Protein AF-G8M1M1-F1 (afdb_monomer)

Radius of gyration: 42.26 Å; Cα contacts (8 Å, |Δi|>4): 80; chains: 1; bounding box: 75×40×119 Å

Foldseek 3Di:
DVVLLVLLVVDPPVVSVVVVVVLVVQQVVCVVVVHD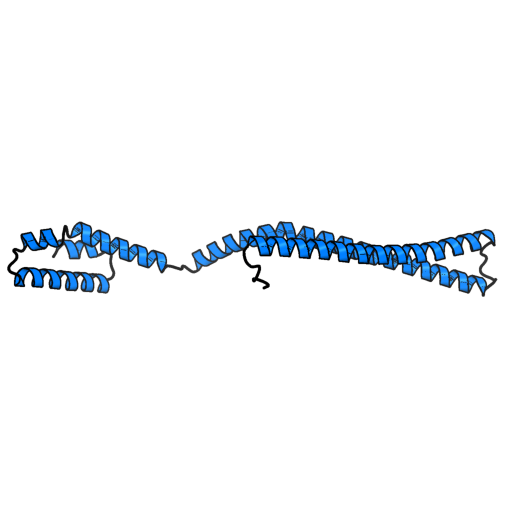SVVSCVVVDDSNVVSVVVVVVVVVVVVVVCPPVVVVVVVVCVVVVVVVVVCVVVVVVVVVVVVVLVVLQVVLVVLQVVLVVLVVVLVVCVVVVPPDDPPVNSVVSVCSSVVSNVVSVVSNVVSVVVVVVVVVVVVVVVVVVCVVVVVPDDDD

Mean predicted aligned error: 17.85 Å

Solvent-accessible surface area (backbone atoms only — not comparable to full-atom values): 10318 Å² total; per-residue (Å²): 110,78,66,42,60,63,62,37,67,87,50,57,73,68,60,42,49,52,58,49,52,55,53,50,51,55,51,52,51,37,48,73,73,70,48,54,74,68,58,47,44,62,74,73,40,61,53,70,56,55,40,50,50,53,52,48,53,52,50,49,55,50,60,74,65,59,75,44,66,70,58,54,50,50,49,45,52,52,54,48,42,59,54,47,56,51,42,67,60,51,47,56,55,53,50,51,52,50,51,51,54,51,48,53,52,53,51,21,50,50,41,25,52,52,13,49,52,48,45,53,53,51,55,51,40,68,73,40,78,84,54,87,62,54,77,70,58,48,54,53,50,53,54,49,19,54,47,34,31,51,51,13,53,50,48,47,53,51,50,55,52,51,51,53,52,51,52,56,48,52,54,52,50,53,50,54,50,35,54,75,69,69,68,56,75,83,82,125

Organism: Acetivibrio clariflavus (strain DSM 19732 / NBRC 101661 / EBR45) (NCBI:txid720554)

Secondary structure (DSSP, 8-state):
-HHHHHHGGGS-HHHHHHHHHHHHHHHHHHHHTT--HHHHHHHH--HHHHHHHHHHHHHHHHHHH---HHHHHHHHHHHHHHHHHHHHHHHHHHHHHHHHHHHHHHHHHHHHHHHHHHHHHHHHHHH-TTS---HHHHHHHHHHHHHHHHHHHHHHHHHHHHHHHHHHHHHHHHHHHHHHTT------

pLDDT: mean 77.89, std 11.73, range [40.09, 95.12]

Sequence (188 aa):
MNILSRRLKKLPKDEQKYIIEDYEEYFNIGIQEGRNEEEICEFLGNPEVVAKQFIADYSLRMAEQKNSIPNILRAFYTVAGLGLMSFIIVFPTLFFLFCILLGLFVFSLTITIKGMILLIVIIISFVNSSIAINGVDRLREIFLSTGLVTTGILLFLINIVIVKFIIGKVVRFLKSVAEKYGMGGNKK

Structure (mmCIF, N/CA/C/O backbone):
data_AF-G8M1M1-F1
#
_entry.id   AF-G8M1M1-F1
#
loop_
_atom_site.group_PDB
_atom_site.id
_atom_site.type_symbol
_atom_site.label_atom_id
_atom_site.label_alt_id
_atom_site.label_comp_id
_atom_site.label_asym_id
_atom_site.label_entity_id
_atom_site.label_seq_id
_atom_site.pdbx_PDB_ins_code
_atom_site.Cartn_x
_atom_site.Cartn_y
_atom_site.Cartn_z
_atom_site.occupancy
_atom_site.B_iso_or_equiv
_atom_site.auth_seq_id
_atom_site.auth_comp_id
_atom_site.auth_asym_id
_atom_site.auth_atom_id
_atom_site.pdbx_PDB_model_num
ATOM 1 N N . MET A 1 1 ? -39.908 -10.162 60.849 1.00 59.50 1 MET A N 1
ATOM 2 C CA . MET A 1 1 ? -38.964 -11.233 60.433 1.00 59.50 1 MET A CA 1
ATOM 3 C C . MET A 1 1 ? -39.454 -12.223 59.372 1.00 59.50 1 MET A C 1
ATOM 5 O O . MET A 1 1 ? -38.827 -12.294 58.322 1.00 59.50 1 MET A O 1
ATOM 9 N N . ASN A 1 2 ? -40.572 -12.944 59.539 1.00 62.47 2 ASN A N 1
ATOM 10 C CA . ASN A 1 2 ? -41.001 -13.984 58.570 1.00 62.47 2 ASN A CA 1
ATOM 11 C C . ASN A 1 2 ? -41.291 -13.504 57.128 1.00 62.47 2 ASN A C 1
ATOM 13 O O . ASN A 1 2 ? -41.262 -14.296 56.183 1.00 62.47 2 ASN A O 1
ATOM 17 N N . ILE A 1 3 ? -41.601 -12.220 56.943 1.00 67.88 3 ILE A N 1
ATOM 18 C CA . ILE A 1 3 ? -41.894 -11.638 55.624 1.00 67.88 3 ILE A CA 1
ATOM 19 C C . ILE A 1 3 ? -40.590 -11.377 54.853 1.00 67.88 3 ILE A C 1
ATOM 21 O O . ILE A 1 3 ? -40.507 -11.714 53.673 1.00 67.88 3 ILE A O 1
ATOM 25 N N . LEU A 1 4 ? -39.553 -10.867 55.528 1.00 72.00 4 LEU A N 1
ATOM 26 C CA . LEU A 1 4 ? -38.241 -10.576 54.943 1.00 72.00 4 LEU A CA 1
ATOM 27 C C . LEU A 1 4 ? -37.557 -11.865 54.455 1.00 72.00 4 LEU A C 1
ATOM 29 O O . LEU A 1 4 ? -37.202 -11.971 53.282 1.00 72.00 4 LEU A O 1
ATOM 33 N N . SER A 1 5 ? -37.505 -12.899 55.301 1.00 69.94 5 SER A N 1
ATOM 34 C CA . SER A 1 5 ? -36.918 -14.204 54.952 1.00 69.94 5 SER A CA 1
ATOM 35 C C . SER A 1 5 ? -37.622 -14.876 53.766 1.00 69.94 5 SER A C 1
ATOM 37 O O . SER A 1 5 ? -36.986 -15.446 52.879 1.00 69.94 5 SER A O 1
ATOM 39 N N . ARG A 1 6 ? -38.954 -14.759 53.678 1.00 73.50 6 ARG A N 1
ATOM 40 C CA . ARG A 1 6 ? -39.730 -15.289 52.548 1.00 73.50 6 ARG A CA 1
ATOM 41 C C . ARG A 1 6 ? -39.424 -14.557 51.240 1.00 73.50 6 ARG A C 1
ATOM 43 O O . ARG A 1 6 ? -39.445 -15.190 50.183 1.00 73.50 6 ARG A O 1
ATOM 50 N N . ARG A 1 7 ? -39.162 -13.248 51.295 1.00 74.12 7 ARG A N 1
ATOM 51 C CA . ARG A 1 7 ? -38.868 -12.417 50.117 1.00 74.12 7 ARG A CA 1
ATOM 52 C C . ARG A 1 7 ? -37.420 -12.571 49.642 1.00 74.12 7 ARG A C 1
ATOM 54 O O . ARG A 1 7 ? -37.207 -12.557 48.433 1.00 74.12 7 ARG A O 1
ATOM 61 N N . LEU A 1 8 ? -36.472 -12.827 50.545 1.00 77.00 8 LEU A N 1
ATOM 62 C CA . LEU A 1 8 ? -35.055 -13.049 50.222 1.00 77.00 8 LEU A CA 1
ATOM 63 C C . LEU A 1 8 ? -34.747 -14.443 49.638 1.00 77.00 8 LEU A C 1
ATOM 65 O O . LEU A 1 8 ? -33.635 -14.665 49.173 1.00 77.00 8 LEU A O 1
ATOM 69 N N . LYS A 1 9 ? -35.723 -15.365 49.545 1.00 75.19 9 LYS A N 1
ATOM 70 C CA . LYS A 1 9 ? -35.547 -16.732 48.992 1.00 75.19 9 LYS A CA 1
ATOM 71 C C . LYS A 1 9 ? -34.876 -16.820 47.613 1.00 75.19 9 LYS A C 1
ATOM 73 O O . LYS A 1 9 ? -34.423 -17.895 47.233 1.00 75.19 9 LYS A O 1
ATOM 78 N N . LYS A 1 10 ? -34.883 -15.732 46.836 1.00 69.88 10 LYS A N 1
ATOM 79 C CA . LYS A 1 10 ? -34.262 -15.656 45.504 1.00 69.88 10 LYS A CA 1
ATOM 80 C C . LYS A 1 10 ? -32.739 -15.461 45.545 1.00 69.88 10 LYS A C 1
ATOM 82 O O . LYS A 1 10 ? -32.108 -15.585 44.501 1.00 69.88 10 LYS A O 1
ATOM 87 N N . LEU A 1 11 ? -32.172 -15.146 46.708 1.00 72.56 11 LEU A N 1
ATOM 88 C CA . LEU A 1 11 ? -30.734 -14.976 46.925 1.00 72.56 11 LEU A CA 1
ATOM 89 C C . LEU A 1 11 ? -30.078 -16.307 47.344 1.00 72.56 11 LEU A C 1
ATOM 91 O O . LEU A 1 11 ? -30.782 -17.218 47.787 1.00 72.56 11 LEU A O 1
ATOM 95 N N . PRO A 1 12 ? -28.749 -16.456 47.235 1.00 76.69 12 PRO A N 1
ATOM 96 C CA . PRO A 1 12 ? -28.019 -17.574 47.836 1.00 76.69 12 PRO A CA 1
ATOM 97 C C . PRO A 1 12 ? -28.268 -17.673 49.347 1.00 76.69 12 PRO A C 1
ATOM 99 O O . PRO A 1 12 ? -28.521 -16.666 50.005 1.00 76.69 12 PRO A O 1
ATOM 102 N N . LYS A 1 13 ? -28.192 -18.882 49.915 1.00 74.00 13 LYS A N 1
ATOM 103 C CA . LYS A 1 13 ? -28.461 -19.100 51.350 1.00 74.00 13 LYS A CA 1
ATOM 104 C C . LYS A 1 13 ? -27.529 -18.295 52.263 1.00 74.00 13 LYS A C 1
ATOM 106 O O . LYS A 1 13 ? -27.972 -17.855 53.317 1.00 74.00 13 LYS A O 1
ATOM 111 N N . ASP A 1 14 ? -26.288 -18.088 51.836 1.00 72.69 14 ASP A N 1
ATOM 112 C CA . ASP A 1 14 ? -25.279 -17.357 52.606 1.00 72.69 14 ASP A CA 1
ATOM 113 C C . ASP A 1 14 ? -25.614 -15.856 52.681 1.00 72.69 14 ASP A C 1
ATOM 115 O O . ASP A 1 14 ? -25.629 -15.280 53.763 1.00 72.69 14 ASP A O 1
ATOM 119 N N . GLU A 1 15 ? -26.019 -15.261 51.554 1.00 72.50 15 GLU A N 1
ATOM 120 C CA . GLU A 1 15 ? -26.509 -13.873 51.463 1.00 72.50 15 GLU A CA 1
ATOM 121 C C . GLU A 1 15 ? -27.809 -13.666 52.252 1.00 72.50 15 GLU A C 1
ATOM 123 O O . GLU A 1 15 ? -27.977 -12.669 52.948 1.00 72.50 15 GLU A O 1
ATOM 128 N N . GLN A 1 16 ? -28.738 -14.630 52.190 1.00 78.06 16 GLN A N 1
ATOM 129 C CA . GLN A 1 16 ? -29.967 -14.573 52.989 1.00 78.06 16 GLN A CA 1
ATOM 130 C C . GLN A 1 16 ? -29.662 -14.508 54.483 1.00 78.06 16 GLN A C 1
ATOM 132 O O . GLN A 1 16 ? -30.299 -13.740 55.198 1.00 78.06 16 GLN A O 1
ATOM 137 N N . LYS A 1 17 ? -28.723 -15.337 54.947 1.00 80.25 17 LYS A N 1
ATOM 138 C CA . LYS A 1 17 ? -28.351 -15.416 56.357 1.00 80.25 17 LYS A CA 1
ATOM 139 C C . LYS A 1 17 ? -27.697 -14.116 56.821 1.00 80.25 17 LYS A C 1
ATOM 141 O O . LYS A 1 17 ? -28.142 -13.564 57.817 1.00 80.25 17 LYS A O 1
ATOM 146 N N . TYR A 1 18 ? -26.742 -13.606 56.048 1.00 77.50 18 TYR A N 1
ATOM 147 C CA . TYR A 1 18 ? -26.051 -12.352 56.338 1.00 77.50 18 TYR A CA 1
ATOM 148 C C . TYR A 1 18 ? -27.021 -11.165 56.475 1.00 77.50 18 TYR A C 1
ATOM 150 O O . TYR A 1 18 ? -27.020 -10.471 57.484 1.00 77.50 18 TYR A O 1
ATOM 158 N N . ILE A 1 19 ? -27.939 -10.993 55.514 1.00 79.94 19 ILE A N 1
ATOM 159 C CA . ILE A 1 19 ? -28.920 -9.893 55.542 1.00 79.94 19 ILE A CA 1
ATOM 160 C C . ILE A 1 19 ? -29.888 -10.021 56.730 1.00 79.94 19 ILE A C 1
ATOM 162 O O . ILE A 1 19 ? -30.336 -9.012 57.272 1.00 79.94 19 ILE A O 1
ATOM 166 N N . ILE A 1 20 ? -30.258 -11.246 57.121 1.00 82.06 20 ILE A N 1
ATOM 167 C CA . ILE A 1 20 ? -31.141 -11.474 58.273 1.00 82.06 20 ILE A CA 1
ATOM 168 C C . ILE A 1 20 ? -30.419 -11.142 59.581 1.00 82.06 20 ILE A C 1
ATOM 170 O O . ILE A 1 20 ? -31.020 -10.482 60.422 1.00 82.06 20 ILE A O 1
ATOM 174 N N . GLU A 1 21 ? -29.162 -11.563 59.731 1.00 80.88 21 GLU A N 1
ATOM 175 C CA . GLU A 1 21 ? -28.347 -11.297 60.924 1.00 80.88 21 GLU A CA 1
ATOM 176 C C . GLU A 1 21 ? -28.143 -9.790 61.137 1.00 80.88 21 GLU A C 1
ATOM 178 O O . GLU A 1 21 ? -28.450 -9.292 62.220 1.00 80.88 21 GLU A O 1
ATOM 183 N N . ASP A 1 22 ? -27.765 -9.048 60.091 1.00 80.81 22 ASP A N 1
ATOM 184 C CA . ASP A 1 22 ? -27.631 -7.585 60.157 1.00 80.81 22 ASP A CA 1
ATOM 185 C C . ASP A 1 22 ? -28.957 -6.924 60.577 1.00 80.81 22 ASP A C 1
ATOM 187 O O . ASP A 1 22 ? -29.000 -6.037 61.430 1.00 80.81 22 ASP A O 1
ATOM 191 N N . TYR A 1 23 ? -30.078 -7.368 60.003 1.00 79.88 23 TYR A N 1
ATOM 192 C CA . TYR A 1 23 ? -31.387 -6.784 60.302 1.00 79.88 23 TYR A CA 1
ATOM 193 C C . TYR A 1 23 ? -31.859 -7.103 61.731 1.00 79.88 23 TYR A C 1
ATOM 195 O O . TYR A 1 23 ? -32.540 -6.282 62.347 1.00 79.88 23 TYR A O 1
ATOM 203 N N . GLU A 1 24 ? -31.506 -8.271 62.276 1.00 81.19 24 GLU A N 1
ATOM 204 C CA . GLU A 1 24 ? -31.753 -8.617 63.682 1.00 81.19 24 GLU A CA 1
ATOM 205 C C . GLU A 1 24 ? -30.904 -7.771 64.634 1.00 81.19 24 GLU A C 1
ATOM 207 O O . GLU A 1 24 ? -31.413 -7.322 65.661 1.00 81.19 24 GLU A O 1
ATOM 212 N N . GLU A 1 25 ? -29.647 -7.492 64.290 1.00 80.31 25 GLU A N 1
ATOM 213 C CA . GLU A 1 25 ? -28.777 -6.623 65.084 1.00 80.31 25 GLU A CA 1
ATOM 214 C C . GLU A 1 25 ? -29.358 -5.206 65.204 1.00 80.31 25 GLU A C 1
ATOM 216 O O . GLU A 1 25 ? -29.518 -4.693 66.314 1.00 80.31 25 GLU A O 1
ATOM 221 N N . TYR A 1 26 ? -29.792 -4.610 64.089 1.00 78.12 26 TYR A N 1
ATOM 222 C CA . TYR A 1 26 ? -30.446 -3.296 64.101 1.00 78.12 26 TYR A CA 1
ATOM 223 C C . TYR A 1 26 ? -31.752 -3.281 64.900 1.00 78.12 26 TYR A C 1
ATOM 225 O O . TYR A 1 26 ? -32.040 -2.308 65.603 1.00 78.12 26 TYR A O 1
ATOM 233 N N . PHE A 1 27 ? -32.538 -4.355 64.817 1.00 80.44 27 PHE A N 1
ATOM 234 C CA . PHE A 1 27 ? -33.772 -4.476 65.589 1.00 80.44 27 PHE A CA 1
ATOM 235 C C . PHE A 1 27 ? -33.482 -4.547 67.096 1.00 80.44 27 PHE A C 1
ATOM 237 O O . PHE A 1 27 ? -34.130 -3.863 67.888 1.00 80.44 27 PHE A O 1
ATOM 244 N N . ASN A 1 28 ? -32.454 -5.303 67.491 1.00 80.94 28 ASN A N 1
ATOM 245 C CA . ASN A 1 28 ? -32.020 -5.419 68.883 1.00 80.94 28 ASN A CA 1
ATOM 246 C C . ASN A 1 28 ? -31.495 -4.091 69.446 1.00 80.94 28 ASN A C 1
ATOM 248 O O . ASN A 1 28 ? -31.795 -3.761 70.593 1.00 80.94 28 ASN A O 1
ATOM 252 N N . ILE A 1 29 ? -30.762 -3.308 68.649 1.00 81.62 29 ILE A N 1
ATOM 253 C CA . ILE A 1 29 ? -30.294 -1.969 69.043 1.00 81.62 29 ILE A CA 1
ATOM 254 C C . ILE A 1 29 ? -31.488 -1.037 69.300 1.00 81.62 29 ILE A C 1
ATOM 256 O O . ILE A 1 29 ? -31.531 -0.367 70.329 1.00 81.62 29 ILE A O 1
ATOM 260 N N . GLY A 1 30 ? -32.497 -1.042 68.422 1.00 76.69 30 GLY A N 1
ATOM 261 C CA . GLY A 1 30 ? -33.702 -0.225 68.599 1.00 76.69 30 GLY A CA 1
ATOM 262 C C . GLY A 1 30 ? -34.477 -0.553 69.881 1.00 76.69 30 GLY A C 1
ATOM 263 O O . GLY A 1 30 ? -34.951 0.356 70.563 1.00 76.69 30 GLY A O 1
ATOM 264 N N . ILE A 1 31 ? -34.542 -1.837 70.251 1.00 79.06 31 ILE A N 1
ATOM 265 C CA . ILE A 1 31 ? -35.157 -2.281 71.511 1.00 79.06 31 ILE A CA 1
ATOM 266 C C . ILE A 1 31 ? -34.335 -1.811 72.719 1.00 79.06 31 ILE A C 1
ATOM 268 O O . ILE A 1 31 ? -34.903 -1.353 73.710 1.00 79.06 31 ILE A O 1
ATOM 272 N N . GLN A 1 32 ? -33.002 -1.894 72.653 1.00 79.75 32 GLN A N 1
ATOM 273 C CA . GLN A 1 32 ? -32.117 -1.432 73.731 1.00 79.75 32 GLN A CA 1
ATOM 274 C C . GLN A 1 32 ? -32.182 0.086 73.947 1.00 79.75 32 GLN A C 1
ATOM 276 O O . GLN A 1 32 ? -32.032 0.547 75.077 1.00 79.75 32 GLN A O 1
ATOM 281 N N . GLU A 1 33 ? -32.459 0.857 72.894 1.00 77.94 33 GLU A N 1
ATOM 282 C CA . GLU A 1 33 ? -32.726 2.298 72.974 1.00 77.94 33 GLU A CA 1
ATOM 283 C C . GLU A 1 33 ? -34.116 2.637 73.549 1.00 77.94 33 GLU A C 1
ATOM 285 O O . GLU A 1 33 ? -34.448 3.813 73.701 1.00 77.94 33 GLU A O 1
ATOM 290 N N . GLY A 1 34 ? -34.929 1.631 73.892 1.00 74.31 34 GLY A N 1
ATOM 291 C CA . GLY A 1 34 ? -36.259 1.813 74.471 1.00 74.31 34 GLY A CA 1
ATOM 292 C C . GLY A 1 34 ? -37.340 2.189 73.456 1.00 74.31 34 GLY A C 1
ATOM 293 O O . GLY A 1 34 ? -38.391 2.684 73.859 1.00 74.31 34 GLY A O 1
ATOM 294 N N . ARG A 1 35 ? -37.097 1.976 72.155 1.00 75.12 35 ARG A N 1
ATOM 295 C CA . ARG A 1 35 ? -38.094 2.210 71.101 1.00 75.12 35 ARG A CA 1
ATOM 296 C C . ARG A 1 35 ? -39.057 1.035 71.010 1.00 75.12 35 ARG A C 1
ATOM 298 O O . ARG A 1 35 ? -38.662 -0.120 71.178 1.00 75.12 35 ARG A O 1
ATOM 305 N N . ASN A 1 36 ? -40.316 1.319 70.693 1.00 75.81 36 ASN A N 1
ATOM 306 C CA . ASN A 1 36 ? -41.291 0.261 70.438 1.00 75.81 36 ASN A CA 1
ATOM 307 C C . ASN A 1 36 ? -41.032 -0.408 69.080 1.00 75.81 36 ASN A C 1
ATOM 309 O O . ASN A 1 36 ? -40.574 0.228 68.133 1.00 75.81 36 ASN A O 1
ATOM 313 N N . GLU A 1 37 ? -41.384 -1.691 68.957 1.00 67.38 37 GLU A N 1
ATOM 314 C CA . GLU A 1 37 ? -41.201 -2.476 67.722 1.00 67.38 37 GLU A CA 1
ATOM 315 C C . GLU A 1 37 ? -41.827 -1.811 66.482 1.00 67.38 37 GLU A C 1
ATOM 317 O O . GLU A 1 37 ? -41.292 -1.908 65.375 1.00 67.38 37 GLU A O 1
ATOM 322 N N . GLU A 1 38 ? -42.941 -1.104 66.673 1.00 68.50 38 GLU A N 1
ATOM 323 C CA . GLU A 1 38 ? -43.651 -0.355 65.633 1.00 68.50 38 GLU A CA 1
ATOM 324 C C . GLU A 1 38 ? -42.829 0.842 65.125 1.00 68.50 38 GLU A C 1
ATOM 326 O O . GLU A 1 38 ? -42.709 1.029 63.914 1.00 68.50 38 GLU A O 1
ATOM 331 N N . GLU A 1 39 ? -42.170 1.579 66.024 1.00 68.94 39 GLU A N 1
ATOM 332 C CA . GLU A 1 39 ? -41.288 2.706 65.682 1.00 68.94 39 GLU A CA 1
ATOM 333 C C . GLU A 1 39 ? -40.013 2.228 64.974 1.00 68.94 39 GLU A C 1
ATOM 335 O O . GLU A 1 39 ? -39.509 2.881 64.059 1.00 68.94 39 GLU A O 1
ATOM 340 N N . ILE A 1 40 ? -39.500 1.055 65.358 1.00 72.56 40 ILE A N 1
ATOM 341 C CA . ILE A 1 40 ? -38.334 0.428 64.720 1.00 72.56 40 ILE A CA 1
ATOM 342 C C . ILE A 1 40 ? -38.677 -0.006 63.288 1.00 72.56 40 ILE A C 1
ATOM 344 O O . ILE A 1 40 ? -37.877 0.190 62.372 1.00 72.56 40 ILE A O 1
ATOM 348 N N . CYS A 1 41 ? -39.877 -0.552 63.065 1.00 68.69 41 CYS A N 1
ATOM 349 C CA . CYS A 1 41 ? -40.349 -0.911 61.726 1.00 68.69 41 CYS A CA 1
ATOM 350 C C . CYS A 1 41 ? -40.592 0.318 60.838 1.00 68.69 41 CYS A C 1
ATOM 352 O O . CYS A 1 41 ? -40.359 0.254 59.631 1.00 68.69 41 CYS A O 1
ATOM 354 N N . GLU A 1 42 ? -41.038 1.434 61.415 1.00 69.12 42 GLU A N 1
ATOM 355 C CA . GLU A 1 42 ? -41.192 2.697 60.690 1.00 69.12 42 GLU A CA 1
ATOM 356 C C . GLU A 1 42 ? -39.827 3.294 60.309 1.00 69.12 42 GLU A C 1
ATOM 358 O O . GLU A 1 42 ? -39.641 3.742 59.177 1.00 69.12 42 GLU A O 1
ATOM 363 N N . PHE A 1 43 ? -38.839 3.198 61.205 1.00 68.44 43 PHE A N 1
ATOM 364 C CA . PHE A 1 43 ? -37.469 3.660 60.976 1.00 68.44 43 PHE A CA 1
ATOM 365 C C . PHE A 1 43 ? -36.706 2.820 59.937 1.00 68.44 43 PHE A C 1
ATOM 367 O O . PHE A 1 43 ? -36.028 3.370 59.070 1.00 68.44 43 PHE A O 1
ATOM 374 N N . LEU A 1 44 ? -36.828 1.489 59.993 1.00 70.56 44 LEU A N 1
ATOM 375 C CA . LEU A 1 44 ? -36.203 0.567 59.032 1.00 70.56 44 LEU A CA 1
ATOM 376 C C . LEU A 1 44 ? -36.956 0.494 57.692 1.00 70.56 44 LEU A C 1
ATOM 378 O O . LEU A 1 44 ? -36.428 -0.026 56.704 1.00 70.56 44 LEU A O 1
ATOM 382 N N . GLY A 1 45 ? -38.182 1.013 57.645 1.00 70.44 45 GLY A N 1
ATOM 383 C CA . GLY A 1 45 ? -39.035 1.009 56.468 1.00 70.44 45 GLY A CA 1
ATOM 384 C C . GLY A 1 45 ? -39.658 -0.355 56.156 1.00 70.44 45 GLY A C 1
ATOM 385 O O . GLY A 1 45 ? -39.460 -1.365 56.831 1.00 70.44 45 GLY A O 1
ATOM 386 N N . ASN A 1 46 ? -40.455 -0.398 55.085 1.00 72.38 46 ASN A N 1
ATOM 387 C CA . ASN A 1 46 ? -41.207 -1.598 54.731 1.00 72.38 46 ASN A CA 1
ATOM 388 C C . ASN A 1 46 ? -40.256 -2.746 54.304 1.00 72.38 46 ASN A C 1
ATOM 390 O O . ASN A 1 46 ? -39.560 -2.610 53.288 1.00 72.38 46 ASN A O 1
ATOM 394 N N . PRO A 1 47 ? -40.277 -3.910 54.986 1.00 68.75 47 PRO A N 1
ATOM 395 C CA . PRO A 1 47 ? -39.381 -5.036 54.705 1.00 68.75 47 PRO A CA 1
ATOM 396 C C . PRO A 1 47 ? -39.516 -5.587 53.275 1.00 68.75 47 PRO A C 1
ATOM 398 O O . PRO A 1 47 ? -38.590 -6.207 52.753 1.00 68.75 47 PRO A O 1
ATOM 401 N N . GLU A 1 48 ? -40.644 -5.352 52.598 1.00 68.56 48 GLU A N 1
ATOM 402 C CA . GLU A 1 48 ? -40.808 -5.716 51.189 1.00 68.56 48 GLU A CA 1
ATOM 403 C C . GLU A 1 48 ? -39.999 -4.832 50.236 1.00 68.56 48 GLU A C 1
ATOM 405 O O . GLU A 1 48 ? -39.530 -5.312 49.201 1.00 68.56 48 GLU A O 1
ATOM 410 N N . VAL A 1 49 ? -39.850 -3.546 50.559 1.00 72.75 49 VAL A N 1
ATOM 411 C CA . VAL A 1 49 ? -39.080 -2.588 49.755 1.00 72.75 49 VAL A CA 1
ATOM 412 C C . VAL A 1 49 ? -37.591 -2.861 49.930 1.00 72.75 49 VAL A C 1
ATOM 414 O O . VAL A 1 49 ? -36.873 -2.974 48.938 1.00 72.75 49 VAL A O 1
ATOM 417 N N . VAL A 1 50 ? -37.163 -3.088 51.172 1.00 74.81 50 VAL A N 1
ATOM 418 C CA . VAL A 1 50 ? -35.780 -3.433 51.521 1.00 74.81 50 VAL A CA 1
ATOM 419 C C . VAL A 1 50 ? -35.345 -4.728 50.821 1.00 74.81 50 VAL A C 1
ATOM 421 O O . VAL A 1 50 ? -34.326 -4.754 50.133 1.00 74.81 50 VAL A O 1
ATOM 424 N N . ALA A 1 51 ? -36.166 -5.786 50.861 1.00 75.19 51 ALA A N 1
ATOM 425 C CA . ALA A 1 51 ? -35.863 -7.031 50.148 1.00 75.19 51 ALA A CA 1
ATOM 426 C C . ALA A 1 51 ? -35.723 -6.839 48.626 1.00 75.19 51 ALA A C 1
ATOM 428 O O . ALA A 1 51 ? -34.866 -7.460 47.996 1.00 75.19 51 ALA A O 1
ATOM 429 N N . LYS A 1 52 ? -36.558 -5.986 48.014 1.00 75.62 52 LYS A N 1
ATOM 430 C CA . LYS A 1 52 ? -36.466 -5.677 46.578 1.00 75.62 52 LYS A CA 1
ATOM 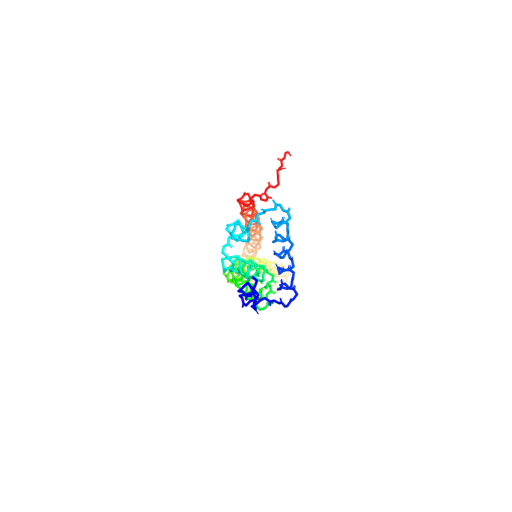431 C C . LYS A 1 52 ? -35.173 -4.941 46.237 1.00 75.62 52 LYS A C 1
ATOM 433 O O . LYS A 1 52 ? -34.596 -5.236 45.194 1.00 75.62 52 LYS A O 1
ATOM 438 N N . GLN A 1 53 ? -34.723 -4.028 47.097 1.00 77.19 53 GLN A N 1
ATOM 439 C CA . GLN A 1 53 ? -33.464 -3.306 46.915 1.00 77.19 53 GLN A CA 1
ATOM 440 C C . GLN A 1 53 ? -32.266 -4.259 46.959 1.00 77.19 53 GLN A C 1
ATOM 442 O O . GLN A 1 53 ? -31.477 -4.261 46.019 1.00 77.19 53 GLN A O 1
ATOM 447 N N . P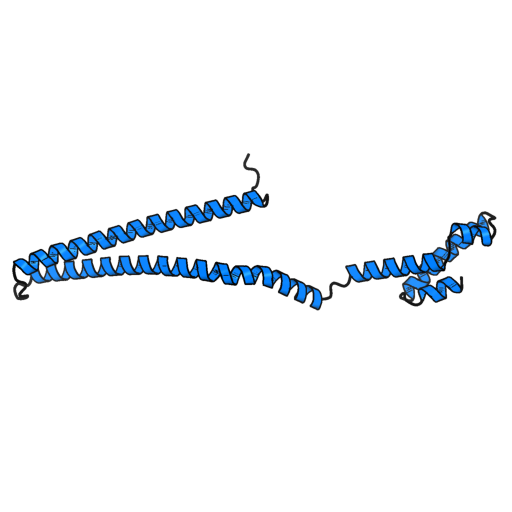HE A 1 54 ? -32.187 -5.148 47.955 1.00 77.38 54 PHE A N 1
ATOM 448 C CA . PHE A 1 54 ? -31.108 -6.143 48.042 1.00 77.38 54 PHE A CA 1
ATOM 449 C C . PHE A 1 54 ? -31.077 -7.103 46.846 1.00 77.38 54 PHE A C 1
ATOM 451 O O . PHE A 1 54 ? -30.012 -7.391 46.301 1.00 77.38 54 PHE A O 1
ATOM 458 N N . ILE A 1 55 ? -32.242 -7.575 46.387 1.00 79.06 55 ILE A N 1
ATOM 459 C CA . ILE A 1 55 ? -32.327 -8.437 45.198 1.00 79.06 55 ILE A CA 1
ATOM 460 C C . ILE A 1 55 ? -31.888 -7.681 43.936 1.00 79.06 55 ILE A C 1
ATOM 462 O O . ILE A 1 55 ? -31.189 -8.253 43.099 1.00 79.06 55 ILE A O 1
ATOM 466 N N . ALA A 1 56 ? -32.290 -6.416 43.789 1.00 76.31 56 ALA A N 1
ATOM 467 C CA . ALA A 1 56 ? -31.905 -5.585 42.653 1.00 76.31 56 ALA A CA 1
ATOM 468 C C . ALA A 1 56 ? -30.389 -5.335 42.632 1.00 76.31 56 ALA A C 1
ATOM 470 O O . ALA A 1 56 ? -29.751 -5.559 41.604 1.00 76.31 56 ALA A O 1
ATOM 471 N N . ASP A 1 57 ? -29.806 -4.970 43.771 1.00 74.06 57 ASP A N 1
ATOM 472 C CA . ASP A 1 57 ? -28.373 -4.711 43.927 1.00 74.06 57 ASP A CA 1
ATOM 473 C C . ASP A 1 57 ? -27.532 -5.979 43.681 1.00 74.06 57 ASP A C 1
ATOM 475 O O . ASP A 1 57 ? -26.555 -5.965 42.931 1.00 74.06 57 ASP A O 1
ATOM 479 N N . TYR A 1 58 ? -27.976 -7.133 44.194 1.00 75.50 58 TYR A N 1
ATOM 480 C CA . TYR A 1 58 ? -27.375 -8.430 43.867 1.00 75.50 58 TYR A CA 1
ATOM 481 C C . TYR A 1 58 ? -27.460 -8.748 42.365 1.00 75.50 58 TYR A C 1
ATOM 483 O O . TYR A 1 58 ? -26.485 -9.196 41.762 1.00 75.50 58 TYR A O 1
ATOM 491 N N . SER A 1 59 ? -28.607 -8.488 41.730 1.00 71.25 59 SER A N 1
ATOM 492 C CA . SER A 1 59 ? -28.788 -8.739 40.295 1.00 71.25 59 SER A CA 1
ATOM 493 C C . SER A 1 59 ? -27.928 -7.831 39.408 1.00 71.25 59 SER A C 1
ATOM 495 O O . SER A 1 59 ? -27.435 -8.294 38.380 1.00 71.25 59 SER A O 1
ATOM 497 N N . LEU A 1 60 ? -27.692 -6.582 39.823 1.00 69.69 60 LEU A N 1
ATOM 498 C CA . LEU A 1 60 ? -26.789 -5.637 39.160 1.00 69.69 60 LEU A CA 1
ATOM 499 C C . LEU A 1 60 ? -25.331 -6.087 39.284 1.00 69.69 60 LEU A C 1
ATOM 501 O O . LEU A 1 60 ? -24.652 -6.212 38.267 1.00 69.69 60 LEU A O 1
ATOM 505 N N . ARG A 1 61 ? -24.886 -6.453 40.493 1.00 68.94 61 ARG A N 1
ATOM 506 C CA . ARG A 1 61 ? -23.543 -7.016 40.718 1.00 68.94 61 ARG A CA 1
ATOM 507 C C . ARG A 1 61 ? -23.302 -8.280 39.894 1.00 68.94 61 ARG A C 1
ATOM 509 O O . ARG A 1 61 ? -22.245 -8.443 39.293 1.00 68.94 61 ARG A O 1
ATOM 516 N N . MET A 1 62 ? -24.299 -9.158 39.795 1.00 63.94 62 MET A N 1
ATOM 517 C CA . MET A 1 62 ? -24.225 -10.344 38.934 1.00 63.94 62 MET A CA 1
ATOM 518 C C . MET A 1 62 ? -24.222 -9.999 37.440 1.00 63.94 62 MET A C 1
ATOM 520 O O . MET A 1 62 ? -23.562 -10.690 36.664 1.00 63.94 62 MET A O 1
ATOM 524 N N . ALA A 1 63 ? -24.928 -8.949 37.015 1.00 59.56 63 ALA A N 1
ATOM 525 C CA . ALA A 1 63 ? -24.921 -8.491 35.627 1.00 59.56 63 ALA A CA 1
ATOM 526 C C . ALA A 1 63 ? -23.558 -7.908 35.216 1.00 59.56 63 ALA A C 1
ATOM 528 O O . ALA A 1 63 ? -23.095 -8.188 34.112 1.00 59.56 63 ALA A O 1
ATOM 529 N N . GLU A 1 64 ? -22.890 -7.177 36.110 1.00 59.19 64 GLU A N 1
ATOM 530 C CA . GLU A 1 64 ? -21.524 -6.679 35.901 1.00 59.19 64 GLU A CA 1
ATOM 531 C C . GLU A 1 64 ? -20.486 -7.809 35.902 1.00 59.19 64 GLU A C 1
ATOM 533 O O . GLU A 1 64 ? -19.524 -7.787 35.135 1.00 59.19 64 GLU A O 1
ATOM 538 N N . GLN A 1 65 ? -20.693 -8.840 36.725 1.00 58.75 65 GLN A N 1
ATOM 539 C CA . GLN A 1 65 ? -19.738 -9.937 36.880 1.00 58.75 65 GLN A CA 1
ATOM 540 C C . GLN A 1 65 ? -19.886 -11.029 35.806 1.00 58.75 65 GLN A C 1
ATOM 542 O O . GLN A 1 65 ? -18.944 -11.787 35.555 1.00 58.75 65 GLN A O 1
ATOM 547 N N . LYS A 1 66 ? -21.030 -11.108 35.107 1.00 50.66 66 LYS A N 1
ATOM 548 C CA . LYS A 1 66 ? -21.270 -12.100 34.047 1.00 50.66 66 LYS A CA 1
ATOM 549 C C . LYS A 1 66 ? -20.648 -11.674 32.712 1.00 50.66 66 LYS A C 1
ATOM 551 O O . LYS A 1 66 ? -21.319 -11.553 31.687 1.00 50.66 66 LYS A O 1
ATOM 556 N N . ASN A 1 67 ? -19.321 -11.581 32.712 1.00 51.62 67 ASN A N 1
ATOM 557 C CA . ASN A 1 67 ? -18.457 -11.710 31.541 1.00 51.62 67 ASN A CA 1
AT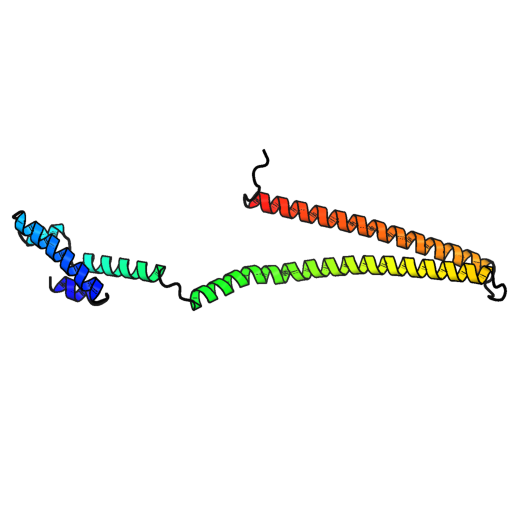OM 558 C C . ASN A 1 67 ? -18.586 -13.126 30.961 1.00 51.62 67 ASN A C 1
ATOM 560 O O . ASN A 1 67 ? -17.715 -13.982 31.099 1.00 51.62 67 ASN A O 1
ATOM 564 N N . SER A 1 68 ? -19.732 -13.419 30.350 1.00 57.22 68 SER A N 1
ATOM 565 C CA . SER A 1 68 ? -19.943 -14.698 29.692 1.00 57.22 68 SER A CA 1
ATOM 566 C C . SER A 1 68 ? -19.074 -14.712 28.436 1.00 57.22 68 SER A C 1
ATOM 568 O O . SER A 1 68 ? -19.307 -13.931 27.516 1.00 57.22 68 SER A O 1
ATOM 570 N N . ILE A 1 69 ? -18.072 -15.594 28.401 1.00 57.22 69 ILE A N 1
ATOM 571 C CA . ILE A 1 69 ? -17.201 -15.869 27.246 1.00 57.22 69 ILE A CA 1
ATOM 572 C C . ILE A 1 69 ? -17.944 -15.806 25.889 1.00 57.22 69 ILE A C 1
ATOM 574 O O . ILE A 1 69 ? -17.422 -15.161 24.982 1.00 57.22 69 ILE A O 1
ATOM 578 N N . PRO A 1 70 ? -19.168 -16.352 25.711 1.00 66.12 70 PRO A N 1
ATOM 579 C CA . PRO A 1 70 ? -19.915 -16.197 24.455 1.00 66.12 70 PRO A CA 1
ATOM 580 C C . PRO A 1 70 ? -20.363 -14.759 24.129 1.00 66.12 70 PRO A C 1
ATOM 582 O O . PRO A 1 70 ? -20.372 -14.385 22.959 1.00 66.12 70 PRO A O 1
ATOM 585 N N . ASN A 1 71 ? -20.689 -13.921 25.117 1.00 65.00 71 ASN A N 1
ATOM 586 C CA . ASN A 1 71 ? -21.004 -12.503 24.893 1.00 65.00 71 ASN A CA 1
ATOM 587 C C . ASN A 1 71 ? -19.749 -11.680 24.592 1.00 65.00 71 ASN A C 1
ATOM 589 O O . ASN A 1 71 ? -19.813 -10.776 23.764 1.00 65.00 71 ASN A O 1
ATOM 593 N N . ILE A 1 72 ? -18.610 -12.023 25.199 1.00 66.81 72 ILE A N 1
ATOM 594 C CA . ILE A 1 72 ? -17.313 -11.424 24.858 1.00 66.81 72 ILE A CA 1
ATOM 595 C C . ILE A 1 72 ? -16.896 -11.835 23.445 1.00 66.81 72 ILE A C 1
ATOM 597 O O . ILE A 1 72 ? -16.472 -10.984 22.678 1.00 66.81 72 ILE A O 1
ATOM 601 N N . LEU A 1 73 ? -17.085 -13.098 23.052 1.00 70.38 73 LEU A N 1
ATOM 602 C CA . LEU A 1 73 ? -16.846 -13.559 21.681 1.00 70.38 73 LEU A CA 1
ATOM 603 C C . LEU A 1 73 ? -17.789 -12.889 20.675 1.00 70.38 73 LEU A C 1
ATOM 605 O O . LEU A 1 73 ? -17.358 -12.535 19.583 1.00 70.38 73 LEU A O 1
ATOM 609 N N . ARG A 1 74 ? -19.057 -12.661 21.034 1.00 71.56 74 ARG A N 1
ATOM 610 C CA . ARG A 1 74 ? -20.020 -11.931 20.194 1.00 71.56 74 ARG A CA 1
ATOM 611 C C . ARG A 1 74 ? -19.662 -10.449 20.077 1.00 71.56 74 ARG A C 1
ATOM 613 O O . ARG A 1 74 ? -19.712 -9.900 18.978 1.00 71.56 74 ARG A O 1
ATOM 620 N N . ALA A 1 75 ? -19.255 -9.813 21.173 1.00 67.25 75 ALA A N 1
ATOM 621 C CA . ALA A 1 75 ? -18.743 -8.446 21.175 1.00 67.25 75 ALA A CA 1
ATOM 622 C C . ALA A 1 75 ? -17.442 -8.343 20.366 1.00 67.25 75 ALA A C 1
ATOM 624 O O . ALA A 1 75 ? -17.314 -7.449 19.538 1.00 67.25 75 ALA A O 1
ATOM 625 N N . PHE A 1 76 ? -16.535 -9.310 20.505 1.00 70.81 76 PHE A N 1
ATOM 626 C CA . PHE A 1 76 ? -15.322 -9.425 19.704 1.00 70.81 76 PHE A CA 1
ATOM 627 C C . PHE A 1 76 ? -15.648 -9.600 18.221 1.00 70.81 76 PHE A C 1
ATOM 629 O O . PHE A 1 76 ? -15.101 -8.864 17.422 1.00 70.81 76 PHE A O 1
ATOM 636 N N . TYR A 1 77 ? -16.583 -10.470 17.828 1.00 68.31 77 TYR A N 1
ATOM 637 C CA . TYR A 1 77 ? -17.021 -10.596 16.429 1.00 68.31 77 TYR A CA 1
ATOM 638 C C . TYR A 1 77 ? -17.670 -9.319 15.887 1.00 68.31 77 TYR A C 1
ATOM 640 O O . TYR A 1 77 ? -17.524 -9.005 14.710 1.00 68.31 77 TYR A O 1
ATOM 648 N N . THR A 1 78 ? -18.364 -8.564 16.735 1.00 68.31 78 THR A N 1
ATOM 649 C CA . THR A 1 78 ? -19.009 -7.305 16.340 1.00 68.31 78 THR A CA 1
ATOM 650 C C . THR A 1 78 ? -17.969 -6.192 16.159 1.00 68.31 78 THR A C 1
ATOM 652 O O . THR A 1 78 ? -17.995 -5.473 15.163 1.00 68.31 78 THR A O 1
ATOM 655 N N . VAL A 1 79 ? -16.993 -6.092 17.066 1.00 65.12 79 VAL A N 1
ATOM 656 C CA . VAL A 1 79 ? -15.892 -5.112 17.013 1.00 65.12 79 VAL A CA 1
ATOM 657 C C . VAL A 1 79 ? -14.860 -5.480 15.941 1.00 65.12 79 VAL A C 1
ATOM 659 O O . VAL A 1 79 ? -14.449 -4.627 15.155 1.00 65.12 79 VAL A O 1
ATOM 662 N N . ALA A 1 80 ? -14.492 -6.757 15.845 1.00 66.56 80 ALA A N 1
ATOM 663 C CA . ALA A 1 80 ? -13.689 -7.296 14.756 1.00 66.56 80 ALA A CA 1
ATOM 664 C C . ALA A 1 80 ? -14.421 -7.125 13.427 1.00 66.56 80 ALA A C 1
ATOM 666 O O . ALA A 1 80 ? -13.782 -6.769 12.455 1.00 66.56 80 ALA A O 1
ATOM 667 N N . GLY A 1 81 ? -15.747 -7.274 13.373 1.00 62.91 81 GLY A N 1
ATOM 668 C CA . GLY A 1 81 ? -16.555 -6.980 12.190 1.00 62.91 81 GLY A CA 1
ATOM 669 C C . GLY A 1 81 ? -16.454 -5.520 11.745 1.00 62.91 81 GLY A C 1
ATOM 670 O O . GLY A 1 81 ? -16.250 -5.271 10.562 1.00 62.91 81 GLY A O 1
ATOM 671 N N . LEU A 1 82 ? -16.498 -4.549 12.665 1.00 64.56 82 LEU A N 1
ATOM 672 C CA . LEU A 1 82 ? -16.276 -3.134 12.325 1.00 64.56 82 LEU A CA 1
ATOM 673 C C . LEU A 1 82 ? -14.858 -2.870 11.776 1.00 64.56 82 LEU A C 1
ATOM 675 O O . LEU A 1 82 ? -14.693 -2.123 10.805 1.00 64.56 82 LEU A O 1
ATOM 679 N N . GLY A 1 83 ? -13.835 -3.500 12.363 1.00 64.88 83 GLY A N 1
ATOM 680 C CA . GLY A 1 83 ? -12.446 -3.392 11.901 1.00 64.88 83 GLY A CA 1
ATOM 681 C C . GLY A 1 83 ? -12.182 -4.123 10.577 1.00 64.88 83 GLY A C 1
ATOM 682 O O . GLY A 1 83 ? -11.548 -3.575 9.678 1.00 64.88 83 GLY A O 1
ATOM 683 N N . LEU A 1 84 ? -12.719 -5.334 10.422 1.00 67.00 84 LEU A N 1
ATOM 684 C CA . LEU A 1 84 ? -12.574 -6.200 9.250 1.00 67.00 84 LEU A CA 1
ATOM 685 C C . LEU A 1 84 ? -13.392 -5.701 8.060 1.00 67.00 84 LEU A C 1
ATOM 687 O O . LEU A 1 84 ? -12.905 -5.790 6.941 1.00 67.00 84 LEU A O 1
ATOM 691 N N . MET A 1 85 ? -14.582 -5.125 8.268 1.00 69.88 85 MET A N 1
ATOM 692 C CA . MET A 1 85 ? -15.353 -4.485 7.191 1.00 69.88 85 MET A CA 1
ATOM 693 C C . MET A 1 85 ? -14.586 -3.303 6.596 1.00 69.88 85 MET A C 1
ATOM 695 O O . MET A 1 85 ? -14.516 -3.149 5.378 1.00 69.88 85 MET A O 1
ATOM 699 N N . SER A 1 86 ? -13.931 -2.513 7.453 1.00 71.25 86 SER A N 1
ATOM 700 C CA . SER A 1 86 ? -13.037 -1.440 7.009 1.00 71.25 86 SER A CA 1
ATOM 701 C C . SER A 1 86 ? -11.810 -2.006 6.286 1.00 71.25 86 SER A C 1
ATOM 703 O O . SER A 1 86 ? -11.401 -1.484 5.250 1.00 71.25 86 SER A O 1
ATOM 705 N N . PHE A 1 87 ? -11.257 -3.116 6.780 1.00 76.94 87 PHE A N 1
ATOM 706 C CA . PHE A 1 87 ? -10.142 -3.814 6.143 1.00 76.94 87 PHE A CA 1
ATOM 707 C C . PHE A 1 87 ? -10.515 -4.338 4.750 1.00 76.94 87 PHE A C 1
ATOM 709 O O . PHE A 1 87 ? -9.739 -4.186 3.816 1.00 76.94 87 PHE A O 1
ATOM 716 N N . ILE A 1 88 ? -11.726 -4.866 4.569 1.00 81.31 88 ILE A N 1
ATOM 717 C CA . ILE A 1 88 ? -12.212 -5.399 3.290 1.00 81.31 88 ILE A CA 1
ATOM 718 C C . ILE A 1 88 ? -12.341 -4.323 2.208 1.00 81.31 88 ILE A C 1
ATOM 720 O O . ILE A 1 88 ? -12.201 -4.638 1.033 1.00 81.31 88 ILE A O 1
ATOM 724 N N . ILE A 1 89 ? -12.558 -3.059 2.576 1.00 77.56 89 ILE A N 1
ATOM 725 C CA . ILE A 1 89 ? -12.648 -1.948 1.615 1.00 77.56 89 ILE A CA 1
ATOM 726 C C . ILE A 1 89 ? -11.270 -1.308 1.384 1.00 77.56 89 ILE A C 1
ATOM 728 O O . ILE A 1 89 ? -10.874 -1.028 0.247 1.00 77.56 89 ILE A O 1
ATOM 732 N N . VAL A 1 90 ? -10.512 -1.081 2.459 1.00 81.06 90 VAL A N 1
ATOM 733 C CA . VAL A 1 90 ? -9.230 -0.361 2.408 1.00 81.06 90 VAL A CA 1
ATOM 734 C C . VAL A 1 90 ? -8.103 -1.248 1.877 1.00 81.06 90 VAL A C 1
ATOM 736 O O . VAL A 1 90 ? -7.267 -0.779 1.104 1.00 81.06 90 VAL A O 1
ATOM 739 N N . PHE A 1 91 ? -8.079 -2.531 2.242 1.00 82.69 91 PHE A N 1
ATOM 740 C CA . PHE A 1 91 ? -6.994 -3.441 1.879 1.00 82.69 91 PHE A CA 1
ATOM 741 C C . PHE A 1 91 ? -6.927 -3.715 0.370 1.00 82.69 91 PHE A C 1
ATOM 743 O O . PHE A 1 91 ? -5.843 -3.542 -0.187 1.00 82.69 91 PHE A O 1
ATOM 750 N N . PRO A 1 92 ? -8.029 -4.032 -0.347 1.00 86.75 92 PRO A N 1
ATOM 751 C CA . PRO A 1 92 ? -7.975 -4.201 -1.799 1.00 86.75 92 PRO A CA 1
ATOM 752 C C . PRO A 1 92 ? -7.582 -2.918 -2.526 1.00 86.75 92 PRO A C 1
ATOM 754 O O . PRO A 1 92 ? -6.843 -2.978 -3.501 1.00 86.75 92 PRO A O 1
ATOM 757 N N . THR A 1 93 ? -8.010 -1.753 -2.029 1.00 84.31 93 THR A N 1
ATOM 758 C CA . THR A 1 93 ? -7.616 -0.450 -2.587 1.00 84.31 93 THR A CA 1
ATOM 759 C C . THR A 1 93 ? -6.108 -0.221 -2.471 1.00 84.31 93 THR A C 1
ATOM 761 O O . THR A 1 93 ? -5.454 0.151 -3.447 1.00 84.31 93 THR A O 1
ATOM 764 N N . LEU A 1 94 ? -5.531 -0.468 -1.290 1.00 84.44 94 LEU A N 1
ATOM 765 C CA . LEU A 1 94 ? -4.088 -0.344 -1.076 1.00 84.44 94 LEU A CA 1
ATOM 766 C C . LEU A 1 94 ? -3.305 -1.378 -1.888 1.00 84.44 94 LEU A C 1
ATOM 768 O O . LEU A 1 94 ? -2.288 -1.042 -2.492 1.00 84.44 94 LEU A O 1
ATOM 772 N N . PHE A 1 95 ? -3.795 -2.616 -1.935 1.00 87.62 95 PHE A N 1
ATOM 773 C CA . PHE A 1 95 ? -3.182 -3.692 -2.703 1.00 87.62 95 PHE A CA 1
ATOM 774 C C . PHE A 1 95 ? -3.192 -3.388 -4.205 1.00 87.62 95 PHE A C 1
ATOM 776 O O . PHE A 1 95 ? -2.169 -3.519 -4.869 1.00 87.62 95 PHE A O 1
ATOM 783 N N . PHE A 1 96 ? -4.310 -2.889 -4.731 1.00 90.31 96 PHE A N 1
ATOM 784 C CA . PHE A 1 96 ? -4.432 -2.467 -6.122 1.00 90.31 96 PHE A CA 1
ATOM 785 C C . PHE A 1 96 ? -3.445 -1.345 -6.470 1.00 90.31 96 PHE A C 1
ATOM 787 O O . PHE A 1 96 ? -2.742 -1.431 -7.479 1.00 90.31 96 PHE A O 1
ATOM 794 N N . LEU A 1 97 ? -3.321 -0.331 -5.605 1.00 88.38 97 LEU A N 1
ATOM 795 C CA . LEU A 1 97 ? -2.340 0.744 -5.778 1.00 88.38 97 LEU A CA 1
ATOM 796 C C . LEU A 1 97 ? -0.901 0.203 -5.783 1.00 88.38 97 LEU A C 1
ATOM 798 O O . LEU A 1 97 ? -0.084 0.614 -6.607 1.00 88.38 97 LEU A O 1
ATOM 802 N N . PHE A 1 98 ? -0.596 -0.736 -4.886 1.00 88.44 98 PHE A N 1
ATOM 803 C CA . PHE A 1 98 ? 0.711 -1.381 -4.814 1.00 88.44 98 PHE A CA 1
ATOM 804 C C . PHE A 1 98 ? 1.022 -2.196 -6.079 1.00 88.44 98 PHE A C 1
ATOM 806 O O . PHE A 1 98 ? 2.113 -2.069 -6.634 1.00 88.44 98 PHE A O 1
ATOM 813 N N . CYS A 1 99 ? 0.057 -2.965 -6.589 1.00 93.75 99 CYS A N 1
ATOM 814 C CA . CYS A 1 99 ? 0.193 -3.706 -7.843 1.00 93.75 99 CYS A CA 1
ATOM 815 C C . CYS A 1 99 ? 0.435 -2.783 -9.041 1.00 93.75 99 CYS A C 1
ATOM 817 O O . CYS A 1 99 ? 1.307 -3.076 -9.856 1.00 93.75 99 CYS A O 1
ATOM 819 N N . ILE A 1 100 ? -0.284 -1.660 -9.141 1.00 92.94 100 ILE A N 1
ATOM 820 C CA . ILE A 1 100 ? -0.056 -0.662 -10.199 1.00 92.94 100 ILE A CA 1
ATOM 821 C C . ILE A 1 100 ? 1.368 -0.116 -10.124 1.00 92.94 100 ILE A C 1
ATOM 823 O O . ILE A 1 100 ? 2.056 -0.037 -11.141 1.00 92.94 100 ILE A O 1
ATOM 827 N N . LEU A 1 101 ? 1.820 0.243 -8.924 1.00 91.50 101 LEU A N 1
ATOM 828 C CA . LEU A 1 101 ? 3.146 0.808 -8.722 1.00 91.50 101 LEU A CA 1
ATOM 829 C C . LEU A 1 101 ? 4.249 -0.191 -9.097 1.00 91.50 101 LEU A C 1
ATOM 831 O O . LEU A 1 101 ? 5.183 0.162 -9.817 1.00 91.50 101 LEU A O 1
ATOM 835 N N . LEU A 1 102 ? 4.114 -1.450 -8.669 1.00 93.12 102 LEU A N 1
ATOM 836 C CA . LEU A 1 102 ? 5.013 -2.525 -9.088 1.00 93.12 102 LEU A CA 1
ATOM 837 C C . LEU A 1 102 ? 4.971 -2.738 -10.603 1.00 93.12 102 LEU A C 1
ATOM 839 O O . LEU A 1 102 ? 6.021 -2.866 -11.227 1.00 93.12 102 LEU A O 1
ATOM 843 N N . GLY A 1 103 ? 3.780 -2.725 -11.202 1.00 93.81 103 GLY A N 1
ATOM 844 C CA . GLY A 1 103 ? 3.600 -2.855 -12.645 1.00 93.81 103 GLY A CA 1
ATOM 845 C C . GLY A 1 103 ? 4.346 -1.772 -13.421 1.00 93.81 103 GLY A C 1
ATOM 846 O O . GLY A 1 103 ? 5.062 -2.086 -14.368 1.00 93.81 103 GLY A O 1
ATOM 847 N N . LEU A 1 104 ? 4.263 -0.513 -12.985 1.00 92.88 104 LEU A N 1
ATOM 848 C CA . LEU A 1 104 ? 4.989 0.601 -13.602 1.00 92.88 104 LEU A CA 1
ATOM 849 C C . LEU A 1 104 ? 6.512 0.453 -13.476 1.00 92.88 104 LEU A C 1
ATOM 851 O O . LEU A 1 104 ? 7.238 0.755 -14.426 1.00 92.88 104 LEU A O 1
ATOM 855 N N . PHE A 1 105 ? 7.000 -0.051 -12.340 1.00 92.75 105 PHE A N 1
ATOM 856 C CA . PHE A 1 105 ? 8.420 -0.350 -12.146 1.00 92.75 105 PHE A CA 1
ATOM 857 C C . PHE A 1 105 ? 8.906 -1.456 -13.087 1.00 92.75 105 PHE A C 1
ATOM 859 O O . PHE A 1 105 ? 9.907 -1.280 -13.783 1.00 92.75 105 PHE A O 1
ATOM 866 N N . VAL A 1 106 ? 8.182 -2.576 -13.149 1.00 95.12 106 VAL A N 1
ATOM 867 C CA . VAL A 1 106 ? 8.512 -3.708 -14.028 1.00 95.12 106 VAL A CA 1
ATOM 868 C C . VAL A 1 106 ? 8.439 -3.293 -15.496 1.00 95.12 106 VAL A C 1
ATOM 870 O O . VAL A 1 106 ? 9.313 -3.652 -16.286 1.00 95.12 106 VAL A O 1
ATOM 873 N N . PHE A 1 107 ? 7.439 -2.497 -15.867 1.00 93.88 107 PHE A N 1
ATOM 874 C CA . PHE A 1 107 ? 7.289 -1.971 -17.219 1.00 93.88 107 PHE A CA 1
ATOM 875 C C . PHE A 1 107 ? 8.479 -1.091 -17.619 1.00 93.88 107 PHE A C 1
ATOM 877 O O . PHE A 1 107 ? 9.086 -1.307 -18.669 1.00 93.88 107 PHE A O 1
ATOM 884 N N . SER A 1 108 ? 8.871 -0.162 -16.744 1.00 92.56 108 SER A N 1
ATOM 885 C CA . SER A 1 108 ? 10.036 0.702 -16.950 1.00 92.56 108 SER A CA 1
ATOM 886 C C . SER A 1 108 ? 11.341 -0.096 -17.101 1.00 92.56 108 SER A C 1
ATOM 888 O O . SER A 1 108 ? 12.118 0.124 -18.038 1.00 92.56 108 SER A O 1
ATOM 890 N N . LEU A 1 109 ? 11.554 -1.096 -16.239 1.00 92.81 109 LEU A N 1
ATOM 891 C CA . LEU A 1 109 ? 12.703 -2.001 -16.328 1.00 92.81 109 LEU A CA 1
ATOM 892 C C . LEU A 1 109 ? 12.703 -2.790 -17.639 1.00 92.81 109 LEU A C 1
ATOM 894 O O . LEU A 1 109 ? 13.733 -2.877 -18.302 1.00 92.81 109 LEU A O 1
ATOM 898 N N . THR A 1 110 ? 11.549 -3.311 -18.054 1.00 94.31 110 THR A N 1
ATOM 899 C CA . THR A 1 110 ? 11.421 -4.089 -19.294 1.00 94.31 110 THR A CA 1
ATOM 900 C C . THR A 1 110 ? 11.786 -3.253 -20.518 1.00 94.31 110 THR A C 1
ATOM 902 O O . THR A 1 110 ? 12.510 -3.731 -21.391 1.00 94.31 110 THR A O 1
ATOM 905 N N . ILE A 1 111 ? 11.329 -1.998 -20.579 1.00 93.25 111 ILE A N 1
ATOM 906 C CA . ILE A 1 111 ? 11.688 -1.065 -21.659 1.00 93.25 111 ILE A CA 1
ATOM 907 C C . ILE A 1 111 ? 13.195 -0.804 -21.662 1.00 93.25 111 ILE A C 1
ATOM 909 O O . ILE A 1 111 ? 13.830 -0.896 -22.712 1.00 93.25 111 ILE A O 1
ATOM 913 N N . THR A 1 112 ? 13.773 -0.535 -20.491 1.00 92.69 112 THR A N 1
ATOM 914 C CA . THR A 1 112 ? 15.205 -0.243 -20.349 1.00 92.69 112 THR A CA 1
ATOM 915 C C . THR A 1 112 ? 16.062 -1.428 -20.799 1.00 92.69 112 THR A C 1
ATOM 917 O O . THR A 1 112 ? 16.982 -1.260 -21.599 1.00 92.69 112 THR A O 1
ATOM 920 N N . ILE A 1 113 ? 15.721 -2.642 -20.354 1.00 93.25 113 ILE A N 1
ATOM 921 C CA . ILE A 1 113 ? 16.427 -3.877 -20.718 1.00 93.25 113 ILE A CA 1
ATOM 922 C C . ILE A 1 113 ? 16.317 -4.135 -22.224 1.00 93.25 113 ILE A C 1
ATOM 924 O O . ILE A 1 113 ? 17.328 -4.406 -22.869 1.00 93.25 113 ILE A O 1
ATOM 928 N N . LYS A 1 114 ? 15.121 -3.999 -22.815 1.00 91.75 114 LYS A N 1
ATOM 929 C CA . LYS A 1 114 ? 14.941 -4.144 -24.269 1.00 91.75 114 LYS A CA 1
ATOM 930 C C . LYS A 1 114 ? 15.768 -3.126 -25.053 1.00 91.75 114 LYS A C 1
ATOM 932 O O . LYS A 1 114 ? 16.397 -3.496 -26.041 1.00 91.75 114 LYS A O 1
ATOM 937 N N . GLY A 1 115 ? 15.806 -1.873 -24.597 1.00 90.44 115 GLY A N 1
ATOM 938 C CA . GLY A 1 115 ? 16.641 -0.828 -25.187 1.00 90.44 115 GLY A CA 1
ATOM 939 C C . GLY A 1 115 ? 18.134 -1.171 -25.131 1.00 90.44 115 GLY A C 1
ATOM 940 O O . GLY A 1 115 ? 18.830 -1.025 -26.134 1.00 90.44 115 GLY A O 1
ATOM 941 N N . MET A 1 116 ? 18.617 -1.691 -23.996 1.00 90.69 116 MET A N 1
ATOM 942 C CA . MET A 1 116 ? 20.014 -2.119 -23.838 1.00 90.69 116 MET A CA 1
ATOM 943 C C . MET A 1 116 ? 20.370 -3.314 -24.727 1.00 90.69 116 MET A C 1
ATOM 945 O O . MET A 1 116 ? 21.425 -3.305 -25.356 1.00 90.69 116 MET A O 1
ATOM 949 N N . ILE A 1 117 ? 19.499 -4.324 -24.812 1.00 90.75 117 ILE A N 1
ATOM 950 C CA . ILE A 1 117 ? 19.714 -5.489 -25.684 1.00 90.75 117 ILE A CA 1
ATOM 951 C C . ILE A 1 117 ? 19.825 -5.037 -27.141 1.00 90.75 117 ILE A C 1
ATOM 953 O O . ILE A 1 117 ? 20.753 -5.444 -27.836 1.00 90.75 117 ILE A O 1
ATOM 957 N N . LEU A 1 118 ? 18.924 -4.157 -27.588 1.00 88.56 118 LEU A N 1
ATOM 958 C CA . LEU A 1 118 ? 18.957 -3.624 -28.948 1.00 88.56 118 LEU A CA 1
ATOM 959 C C . LEU A 1 118 ? 20.267 -2.870 -29.225 1.00 88.56 118 LEU A C 1
ATOM 961 O O . LEU A 1 118 ? 20.876 -3.067 -30.271 1.00 88.56 118 LEU A O 1
ATOM 965 N N . LEU A 1 119 ? 20.748 -2.079 -28.261 1.00 87.69 119 LEU A N 1
ATOM 966 C CA . LEU A 1 119 ? 22.034 -1.383 -28.360 1.00 87.69 119 LEU A CA 1
ATOM 967 C C . LEU A 1 119 ? 23.195 -2.378 -28.566 1.00 87.69 119 LEU A C 1
ATOM 969 O O . LEU A 1 119 ? 24.020 -2.199 -29.460 1.00 87.69 119 LEU A O 1
ATOM 973 N N . ILE A 1 120 ? 23.236 -3.462 -27.788 1.00 87.81 120 ILE A N 1
ATOM 974 C CA . ILE A 1 120 ? 24.274 -4.499 -27.905 1.00 87.81 120 ILE A CA 1
ATOM 975 C C . ILE A 1 120 ? 24.229 -5.174 -29.283 1.00 87.81 120 ILE A C 1
ATOM 977 O O . ILE A 1 120 ? 25.273 -5.357 -29.910 1.00 87.81 120 ILE A O 1
ATOM 981 N N . VAL A 1 121 ? 23.034 -5.505 -29.782 1.00 85.56 121 VAL A N 1
ATOM 982 C CA . VAL A 1 121 ? 22.855 -6.112 -31.114 1.00 85.56 121 VAL A CA 1
ATOM 983 C C . VAL A 1 121 ? 23.382 -5.192 -32.217 1.00 85.56 121 VAL A C 1
ATOM 985 O O . VAL A 1 121 ? 24.054 -5.663 -33.138 1.00 85.56 121 VAL A O 1
ATOM 988 N N . ILE A 1 122 ? 23.153 -3.882 -32.103 1.00 83.81 122 ILE A N 1
ATOM 989 C CA . ILE A 1 122 ? 23.673 -2.893 -33.055 1.00 83.81 122 ILE A CA 1
ATOM 990 C C . ILE A 1 122 ? 25.206 -2.852 -33.023 1.00 83.81 122 ILE A C 1
ATOM 992 O O . ILE A 1 122 ? 25.834 -2.849 -34.080 1.00 83.81 122 ILE A O 1
ATOM 996 N N . ILE A 1 123 ? 25.824 -2.872 -31.836 1.00 84.62 123 ILE A N 1
ATOM 997 C CA . ILE A 1 123 ? 27.292 -2.891 -31.704 1.00 84.62 123 ILE A CA 1
ATOM 998 C C . ILE A 1 123 ? 27.879 -4.144 -32.369 1.00 84.62 123 ILE A C 1
ATOM 1000 O O . ILE A 1 123 ? 28.846 -4.048 -33.123 1.00 84.62 123 ILE A O 1
ATOM 1004 N N . ILE A 1 124 ? 27.281 -5.316 -32.145 1.00 84.56 124 ILE A N 1
ATOM 1005 C CA . ILE A 1 124 ? 27.735 -6.572 -32.763 1.00 84.56 124 ILE A CA 1
ATOM 1006 C C . ILE A 1 124 ? 27.579 -6.518 -34.288 1.00 84.56 124 ILE A C 1
ATOM 1008 O O . ILE A 1 124 ? 28.478 -6.941 -35.014 1.00 84.56 124 ILE A O 1
ATOM 1012 N N . SER A 1 125 ? 26.472 -5.958 -34.776 1.00 80.81 125 SER A N 1
ATOM 1013 C CA . SER A 1 125 ? 26.210 -5.778 -36.212 1.00 80.81 125 SER A CA 1
ATOM 1014 C C . SER A 1 125 ? 27.165 -4.779 -36.866 1.00 80.81 125 SER A C 1
ATOM 1016 O O . SER A 1 125 ? 27.436 -4.872 -38.060 1.00 80.81 125 SER A O 1
ATOM 1018 N N . PHE A 1 126 ? 27.714 -3.838 -36.094 1.00 77.94 126 PHE A N 1
ATOM 1019 C CA . PHE A 1 126 ? 28.750 -2.926 -36.570 1.00 77.94 126 PHE A CA 1
ATOM 1020 C C . PHE A 1 126 ? 30.090 -3.641 -36.797 1.00 77.94 126 PHE A C 1
ATOM 1022 O O . PHE A 1 126 ? 30.783 -3.346 -37.766 1.00 77.94 126 PHE A O 1
ATOM 1029 N N . VAL A 1 127 ? 30.441 -4.595 -35.927 1.00 81.31 127 VAL A N 1
ATOM 1030 C CA . VAL A 1 127 ? 31.681 -5.386 -36.032 1.00 81.31 127 VAL A CA 1
ATOM 1031 C C . VAL A 1 127 ? 31.563 -6.479 -37.100 1.00 81.31 127 VAL A C 1
ATOM 1033 O O . VAL A 1 127 ? 32.500 -6.709 -37.861 1.00 81.31 127 VAL A O 1
ATOM 1036 N N . ASN A 1 128 ? 30.403 -7.134 -37.194 1.00 77.12 128 ASN A N 1
ATOM 1037 C CA . ASN A 1 128 ? 30.153 -8.214 -38.144 1.00 77.12 128 ASN A CA 1
ATOM 1038 C C . ASN A 1 128 ? 29.415 -7.694 -39.383 1.00 77.12 128 ASN A C 1
ATOM 1040 O O . ASN A 1 128 ? 28.186 -7.688 -39.434 1.00 77.12 128 ASN A O 1
ATOM 1044 N N . SER A 1 129 ? 30.174 -7.321 -40.420 1.00 68.19 129 SER A N 1
ATOM 1045 C CA . SER A 1 129 ? 29.635 -6.764 -41.677 1.00 68.19 129 SER A CA 1
ATOM 1046 C C . SER A 1 129 ? 28.695 -7.705 -42.456 1.00 68.19 129 SER A C 1
ATOM 1048 O O . SER A 1 129 ? 28.072 -7.273 -43.425 1.00 68.19 129 SER A O 1
ATOM 1050 N N . SER A 1 130 ? 28.597 -8.978 -42.068 1.00 64.94 130 SER A N 1
ATOM 1051 C CA . SER A 1 130 ? 27.705 -9.980 -42.668 1.00 64.94 130 SER A CA 1
ATOM 1052 C C . SER A 1 130 ? 26.237 -9.840 -42.243 1.00 64.94 130 SER A C 1
ATOM 1054 O O . SER A 1 130 ? 25.370 -10.485 -42.829 1.00 64.94 130 SER A O 1
ATOM 1056 N N . ILE A 1 131 ? 25.939 -9.025 -41.225 1.00 64.69 131 ILE A N 1
ATOM 1057 C CA . ILE A 1 131 ? 24.567 -8.742 -40.793 1.00 64.69 131 ILE A CA 1
ATOM 1058 C C . ILE A 1 131 ? 24.064 -7.562 -41.638 1.00 64.69 131 ILE A C 1
ATOM 1060 O O . ILE A 1 131 ? 24.405 -6.4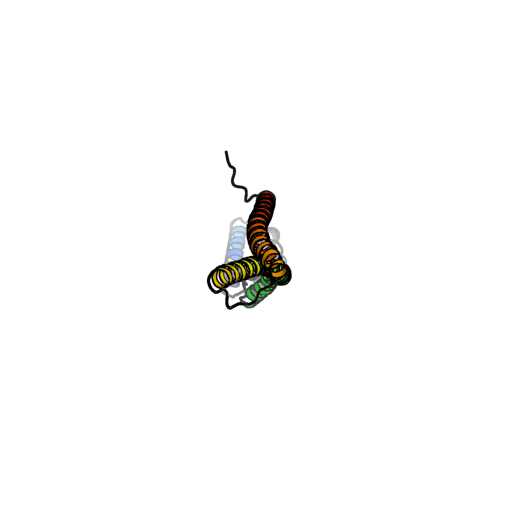03 -41.397 1.00 64.69 131 ILE A O 1
ATOM 1064 N N . ALA A 1 132 ? 23.310 -7.875 -42.693 1.00 56.41 132 ALA A N 1
ATOM 1065 C CA . 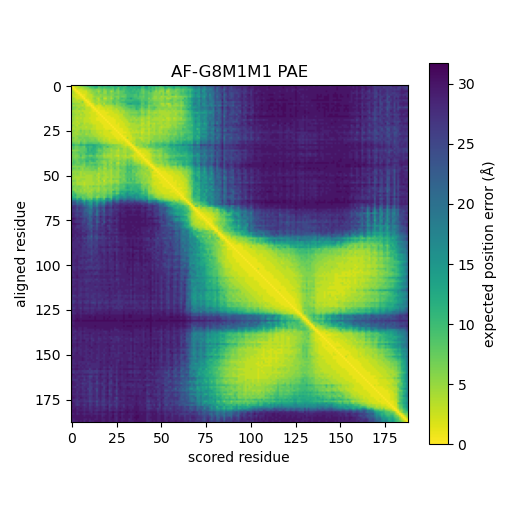ALA A 1 132 ? 22.832 -6.918 -43.688 1.00 56.41 132 ALA A CA 1
ATOM 1066 C C . ALA A 1 132 ? 21.733 -6.000 -43.122 1.00 56.41 132 ALA A C 1
ATOM 1068 O O . ALA A 1 132 ? 20.546 -6.211 -43.349 1.00 56.41 132 ALA A O 1
ATOM 1069 N N . ILE A 1 133 ? 22.138 -4.966 -42.387 1.00 61.62 133 ILE A N 1
ATOM 1070 C CA . ILE A 1 133 ? 21.276 -3.833 -42.035 1.00 61.62 133 ILE A CA 1
ATOM 1071 C C . ILE A 1 133 ? 21.619 -2.698 -42.999 1.00 61.62 133 ILE A C 1
ATOM 1073 O O . ILE A 1 133 ? 22.757 -2.205 -42.983 1.00 61.62 133 ILE A O 1
ATOM 1077 N N . ASN A 1 134 ? 20.665 -2.305 -43.853 1.00 66.19 134 ASN A N 1
ATOM 1078 C CA . ASN A 1 134 ? 20.836 -1.187 -44.784 1.00 66.19 134 ASN A CA 1
ATOM 1079 C C . ASN A 1 134 ? 21.252 0.079 -44.015 1.00 66.19 134 ASN A C 1
ATOM 1081 O O . ASN A 1 134 ? 20.869 0.271 -42.861 1.00 66.19 134 ASN A O 1
ATOM 1085 N N . GLY A 1 135 ? 22.007 0.983 -44.648 1.00 65.69 135 GLY A N 1
ATOM 1086 C CA . GLY A 1 135 ? 22.521 2.186 -43.973 1.00 65.69 135 GLY A CA 1
ATOM 1087 C C . GLY A 1 135 ? 21.434 3.064 -43.330 1.00 65.69 135 GLY A C 1
ATOM 1088 O O . GLY A 1 135 ? 21.645 3.605 -42.246 1.00 65.69 135 GLY A O 1
ATOM 1089 N N . VAL A 1 136 ? 20.252 3.148 -43.953 1.00 66.69 136 VAL A N 1
ATOM 1090 C CA . VAL A 1 136 ? 19.091 3.896 -43.430 1.00 66.69 136 VAL A CA 1
ATOM 1091 C C . VAL A 1 136 ? 18.438 3.174 -42.244 1.00 66.69 136 VAL A C 1
ATOM 1093 O O . VAL A 1 136 ? 18.094 3.813 -41.248 1.00 66.69 136 VAL A O 1
ATOM 1096 N N . ASP A 1 137 ? 18.335 1.845 -42.306 1.00 75.44 137 ASP A N 1
ATOM 1097 C CA . ASP A 1 137 ? 17.787 1.024 -41.219 1.00 75.44 137 ASP A CA 1
ATOM 1098 C C . ASP A 1 137 ? 18.695 1.063 -39.979 1.00 75.44 137 ASP A C 1
ATOM 1100 O O . ASP A 1 137 ? 18.217 1.136 -38.849 1.00 75.44 137 ASP A O 1
ATOM 1104 N N . ARG A 1 138 ? 20.014 1.158 -40.182 1.00 73.38 138 ARG A N 1
ATOM 1105 C CA . ARG A 1 138 ? 21.004 1.220 -39.099 1.00 73.38 138 ARG A CA 1
ATOM 1106 C C . ARG A 1 138 ? 20.892 2.493 -38.259 1.00 73.38 138 ARG A C 1
ATOM 1108 O O . ARG A 1 138 ? 20.942 2.429 -37.033 1.00 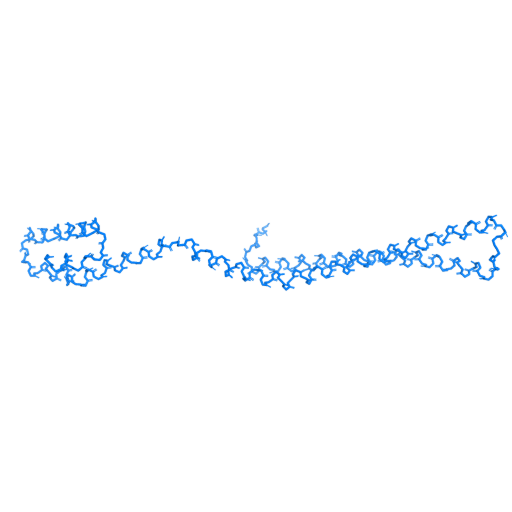73.38 138 ARG A O 1
ATOM 1115 N N . LEU A 1 139 ? 20.719 3.653 -38.898 1.00 79.56 139 LEU A N 1
ATOM 1116 C CA . LEU A 1 139 ? 20.504 4.914 -38.177 1.00 79.56 139 LEU A CA 1
ATOM 1117 C C . LEU A 1 139 ? 19.181 4.879 -37.407 1.00 79.56 139 LEU A C 1
ATOM 1119 O O . LEU A 1 139 ? 19.149 5.235 -36.229 1.00 79.56 139 LEU A O 1
ATOM 1123 N N . ARG A 1 140 ? 18.106 4.392 -38.038 1.00 82.81 140 ARG A N 1
ATOM 1124 C CA . ARG A 1 140 ? 16.798 4.232 -37.389 1.00 82.81 140 ARG A CA 1
ATOM 1125 C C . ARG A 1 140 ? 16.895 3.383 -36.118 1.00 82.81 140 ARG A C 1
ATOM 1127 O O . ARG A 1 140 ? 16.314 3.752 -35.099 1.00 82.81 140 ARG A O 1
ATOM 1134 N N . GLU A 1 141 ? 17.632 2.279 -36.159 1.00 81.88 141 GLU A N 1
ATOM 1135 C CA . GLU A 1 141 ? 17.808 1.389 -35.009 1.00 81.88 141 GLU A CA 1
ATOM 1136 C C . GLU A 1 141 ? 18.608 2.027 -33.865 1.00 81.88 141 GLU A C 1
ATOM 1138 O O . GLU A 1 141 ? 18.210 1.886 -32.709 1.00 81.88 141 GLU A O 1
ATOM 1143 N N . ILE A 1 142 ? 19.662 2.799 -34.163 1.00 84.69 142 ILE A N 1
ATOM 1144 C CA . ILE A 1 142 ? 20.446 3.535 -33.151 1.00 84.69 142 ILE A CA 1
ATOM 1145 C C . ILE A 1 142 ? 19.583 4.580 -32.434 1.00 84.69 142 ILE A C 1
ATOM 1147 O O . ILE A 1 142 ? 19.618 4.699 -31.204 1.00 84.69 142 ILE A O 1
ATOM 1151 N N . PHE A 1 143 ? 18.788 5.342 -33.188 1.00 88.81 143 PHE A N 1
ATOM 1152 C CA . PHE A 1 143 ? 17.874 6.327 -32.607 1.00 88.81 143 PHE A CA 1
ATOM 1153 C C . PHE A 1 143 ? 16.782 5.657 -31.764 1.00 88.81 143 PHE A C 1
ATOM 1155 O O . PHE A 1 143 ? 16.455 6.141 -30.680 1.00 88.81 143 PHE A O 1
ATOM 1162 N N . LEU A 1 144 ? 16.250 4.513 -32.207 1.00 88.00 144 LEU A N 1
ATOM 1163 C CA . LEU A 1 144 ? 15.264 3.754 -31.438 1.00 88.00 144 LEU A CA 1
ATOM 1164 C C . LEU A 1 144 ? 15.852 3.165 -30.153 1.00 88.00 144 LEU A C 1
ATOM 1166 O O . LEU A 1 144 ? 15.217 3.265 -29.105 1.00 88.00 144 LEU A O 1
ATOM 1170 N N . SER A 1 145 ? 17.053 2.583 -30.189 1.00 87.75 145 SER A N 1
ATOM 1171 C CA . SER A 1 145 ? 17.668 1.970 -29.005 1.00 87.75 145 SER A CA 1
ATOM 1172 C C . SER A 1 145 ? 18.008 3.011 -27.942 1.00 87.75 145 SER A C 1
ATOM 1174 O O . SER A 1 145 ? 17.654 2.848 -26.776 1.00 87.75 145 SER A O 1
ATOM 1176 N N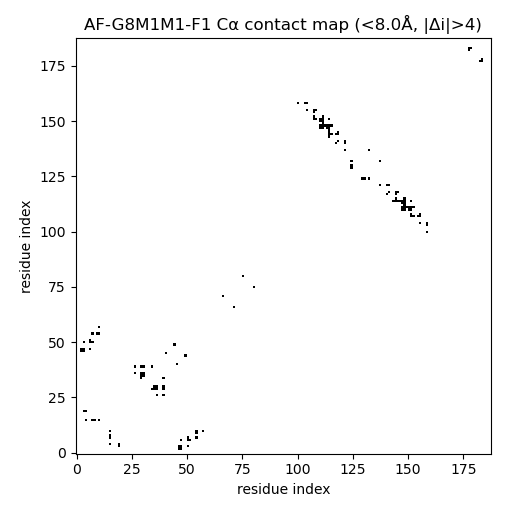 . THR A 1 146 ? 18.653 4.108 -28.341 1.00 89.62 146 THR A N 1
ATOM 1177 C CA . THR A 1 146 ? 19.021 5.203 -27.430 1.00 89.62 146 THR A CA 1
ATOM 1178 C C . THR A 1 146 ? 17.785 5.916 -26.889 1.00 89.62 146 THR A C 1
ATOM 1180 O O . THR A 1 146 ? 17.730 6.218 -25.694 1.00 89.62 146 THR A O 1
ATOM 1183 N N . GLY A 1 147 ? 16.758 6.096 -27.725 1.00 92.06 147 GLY A N 1
ATOM 1184 C CA . GLY A 1 147 ? 15.450 6.595 -27.314 1.00 92.06 147 GLY A CA 1
ATOM 1185 C C . GLY A 1 147 ? 14.803 5.702 -26.257 1.00 92.06 147 GLY A C 1
ATOM 1186 O O . GLY A 1 147 ? 14.447 6.189 -25.188 1.00 92.06 147 GLY A O 1
ATOM 1187 N N . LEU A 1 148 ? 14.733 4.388 -26.491 1.00 91.56 148 LEU A N 1
ATOM 1188 C CA . LEU A 1 148 ? 14.144 3.428 -25.550 1.00 91.56 148 LEU A CA 1
ATOM 1189 C C . LEU A 1 148 ? 14.882 3.383 -24.209 1.00 91.56 148 LEU A C 1
ATOM 1191 O O . LEU A 1 148 ? 14.235 3.383 -23.163 1.00 91.56 148 LEU A O 1
ATOM 1195 N N . VAL A 1 149 ? 16.219 3.387 -24.220 1.00 92.56 149 VAL A N 1
ATOM 1196 C CA . VAL A 1 149 ? 17.020 3.427 -22.985 1.00 92.56 149 VAL A CA 1
ATOM 1197 C C . VAL A 1 149 ? 16.755 4.721 -22.216 1.00 92.56 149 VAL A C 1
ATOM 1199 O O . VAL A 1 149 ? 16.485 4.681 -21.016 1.00 92.56 149 VAL A O 1
ATOM 1202 N N . THR A 1 150 ? 16.766 5.864 -22.905 1.00 93.81 150 THR A N 1
ATOM 1203 C CA . THR A 1 150 ? 16.536 7.177 -22.283 1.00 93.81 150 THR A CA 1
ATOM 1204 C C . THR A 1 150 ? 15.125 7.276 -21.703 1.00 93.81 150 THR A C 1
ATOM 1206 O O . THR A 1 150 ? 14.954 7.689 -20.556 1.00 93.81 150 THR A O 1
ATOM 1209 N N . THR A 1 151 ? 14.106 6.846 -22.453 1.00 92.25 151 THR A N 1
ATOM 1210 C CA . THR A 1 151 ? 12.716 6.816 -21.982 1.00 92.25 151 THR A CA 1
ATOM 1211 C C . THR A 1 151 ? 12.541 5.859 -20.803 1.00 92.25 151 THR A C 1
ATOM 1213 O O . THR A 1 151 ? 11.856 6.210 -19.845 1.00 92.25 151 THR A O 1
ATOM 1216 N N . GLY A 1 152 ? 13.182 4.689 -20.825 1.00 92.56 152 GLY A N 1
ATOM 1217 C CA . GLY A 1 152 ? 13.156 3.734 -19.717 1.00 92.56 152 GLY A CA 1
ATOM 1218 C C . GLY A 1 152 ? 13.733 4.317 -18.423 1.00 92.56 152 GLY A C 1
ATOM 1219 O O . GLY A 1 152 ? 13.071 4.314 -17.385 1.00 92.56 152 GLY A O 1
ATOM 1220 N N . ILE A 1 153 ? 14.916 4.932 -18.491 1.00 92.88 153 ILE A N 1
ATOM 1221 C CA . ILE A 1 153 ? 15.539 5.589 -17.330 1.00 92.88 153 ILE A CA 1
ATOM 1222 C C . ILE A 1 153 ? 14.664 6.741 -16.817 1.00 92.88 153 ILE A C 1
ATOM 1224 O O . ILE A 1 153 ? 14.446 6.865 -15.609 1.00 92.88 153 ILE A O 1
ATOM 1228 N N . LEU A 1 154 ? 14.109 7.559 -17.717 1.00 94.94 154 LEU A N 1
ATOM 1229 C CA . LEU A 1 154 ? 13.225 8.662 -17.347 1.00 94.94 154 LEU A CA 1
ATOM 1230 C C . LEU A 1 154 ? 11.979 8.159 -16.604 1.00 94.94 154 LEU A C 1
ATOM 1232 O O . LEU A 1 154 ? 11.641 8.677 -15.540 1.00 94.94 154 LEU A O 1
ATOM 1236 N N . LEU A 1 155 ? 11.326 7.115 -17.122 1.00 93.06 155 LEU A N 1
ATOM 1237 C CA . LEU A 1 155 ? 10.174 6.489 -16.475 1.00 93.06 155 LEU A CA 1
ATOM 1238 C C . LEU A 1 155 ? 10.532 5.925 -15.100 1.00 93.06 155 LEU A C 1
ATOM 1240 O O . LEU A 1 155 ? 9.737 6.030 -14.166 1.00 93.06 155 LEU A O 1
ATOM 1244 N N . PHE A 1 156 ? 11.721 5.346 -14.938 1.00 92.81 156 PHE A N 1
ATOM 1245 C CA . PHE A 1 156 ? 12.187 4.854 -13.643 1.00 92.81 156 PHE A CA 1
ATOM 1246 C C . PHE A 1 156 ? 12.336 5.989 -12.616 1.00 92.81 156 PHE A C 1
ATOM 1248 O O . PHE A 1 156 ? 11.843 5.879 -11.492 1.00 92.81 156 PHE A O 1
ATOM 1255 N N . LEU A 1 157 ? 12.930 7.119 -13.011 1.00 93.94 157 LEU A N 1
ATOM 1256 C CA . LEU A 1 157 ? 13.051 8.296 -12.145 1.00 93.94 157 LEU A CA 1
ATOM 1257 C C . LEU A 1 157 ? 11.684 8.887 -11.778 1.00 93.94 157 LEU A C 1
ATOM 1259 O O . LEU A 1 157 ? 11.443 9.204 -10.611 1.00 93.94 157 LEU A O 1
ATOM 1263 N N . ILE A 1 158 ? 10.770 8.983 -12.748 1.00 93.88 158 ILE A N 1
ATOM 1264 C CA . ILE A 1 158 ? 9.393 9.442 -12.518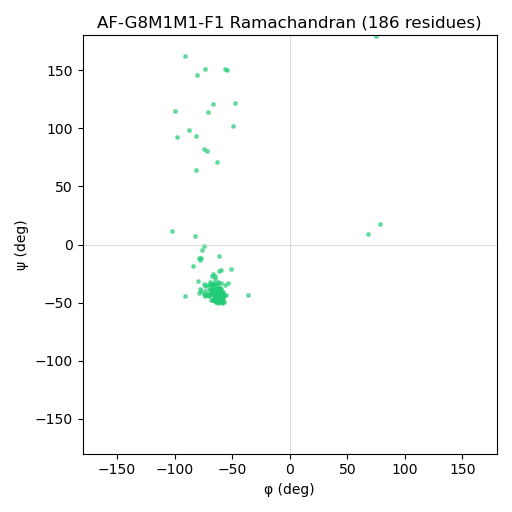 1.00 93.88 158 ILE A CA 1
ATOM 1265 C C . ILE A 1 158 ? 8.700 8.548 -11.483 1.00 93.88 158 ILE A C 1
ATOM 1267 O O . ILE A 1 158 ? 8.085 9.056 -10.545 1.00 93.88 158 ILE A O 1
ATOM 1271 N N . ASN A 1 159 ? 8.856 7.226 -11.591 1.00 91.56 159 ASN A N 1
ATOM 1272 C CA . ASN A 1 159 ? 8.307 6.283 -10.620 1.00 91.56 159 ASN A CA 1
ATOM 1273 C C . ASN A 1 159 ? 8.836 6.536 -9.198 1.00 91.56 159 ASN A C 1
ATOM 1275 O O . ASN A 1 159 ? 8.045 6.574 -8.257 1.00 91.56 159 ASN A O 1
ATOM 1279 N N . ILE A 1 160 ? 10.137 6.797 -9.020 1.00 92.06 160 ILE A N 1
ATOM 1280 C CA . ILE A 1 160 ? 10.710 7.132 -7.701 1.00 92.06 160 ILE A CA 1
ATOM 1281 C C . ILE A 1 160 ? 10.065 8.397 -7.113 1.00 92.06 160 ILE A C 1
ATOM 1283 O O . ILE A 1 160 ? 9.759 8.444 -5.916 1.00 92.06 160 ILE A O 1
ATOM 1287 N N . VAL A 1 161 ? 9.840 9.424 -7.935 1.00 93.88 161 VAL A N 1
ATOM 1288 C CA . VAL A 1 161 ? 9.182 10.664 -7.497 1.00 93.88 161 VAL A CA 1
ATOM 1289 C C . VAL A 1 161 ? 7.733 10.397 -7.084 1.00 93.88 161 VAL A C 1
ATOM 1291 O O . VAL A 1 161 ? 7.306 10.874 -6.029 1.00 93.88 161 VAL A O 1
ATOM 1294 N N . ILE A 1 162 ? 6.998 9.588 -7.853 1.00 91.25 162 ILE A N 1
ATOM 1295 C CA . ILE A 1 162 ? 5.622 9.180 -7.529 1.00 91.25 162 ILE A CA 1
ATOM 1296 C C . ILE A 1 162 ? 5.577 8.469 -6.171 1.00 91.25 162 ILE A C 1
ATOM 1298 O O . ILE A 1 162 ? 4.759 8.828 -5.324 1.00 91.25 162 ILE A O 1
ATOM 1302 N N . VAL A 1 163 ? 6.487 7.522 -5.916 1.00 90.44 163 VAL A N 1
ATOM 1303 C CA . VAL A 1 163 ? 6.567 6.816 -4.625 1.00 90.44 163 VAL A CA 1
ATOM 1304 C C . VAL A 1 163 ? 6.779 7.791 -3.472 1.00 90.44 163 VAL A C 1
ATOM 1306 O O . VAL A 1 163 ? 6.033 7.761 -2.491 1.00 90.44 163 VAL A O 1
ATOM 1309 N N . LYS A 1 164 ? 7.753 8.700 -3.596 1.00 90.69 164 LYS A N 1
ATOM 1310 C CA . LYS A 1 164 ? 8.018 9.721 -2.570 1.00 90.69 164 LYS A CA 1
ATOM 1311 C C . LYS A 1 164 ? 6.795 10.601 -2.315 1.00 90.69 164 LYS A C 1
ATOM 1313 O O . LYS A 1 164 ? 6.484 10.900 -1.162 1.00 90.69 164 LYS A O 1
ATOM 1318 N N . PHE A 1 165 ? 6.077 10.985 -3.369 1.00 92.19 165 PHE A N 1
ATOM 1319 C CA . PHE A 1 165 ? 4.862 11.784 -3.255 1.00 92.19 165 PHE A CA 1
ATOM 1320 C C . PHE A 1 165 ? 3.736 11.038 -2.523 1.00 92.19 165 PHE A C 1
ATOM 1322 O O . PHE A 1 165 ? 3.096 11.614 -1.638 1.00 92.19 165 PHE A O 1
ATOM 1329 N N . ILE A 1 166 ? 3.521 9.756 -2.843 1.00 88.75 166 ILE A N 1
ATOM 1330 C CA . ILE A 1 166 ? 2.523 8.903 -2.181 1.00 88.75 166 ILE A CA 1
ATOM 1331 C C . ILE A 1 166 ? 2.858 8.752 -0.695 1.00 88.75 166 ILE A C 1
ATOM 1333 O O . ILE A 1 166 ? 2.009 9.045 0.146 1.00 88.75 166 ILE A O 1
ATOM 1337 N N . ILE A 1 167 ? 4.101 8.389 -0.358 1.00 87.44 167 ILE A N 1
ATOM 1338 C CA . ILE A 1 167 ? 4.554 8.267 1.038 1.00 87.44 167 ILE A CA 1
ATOM 1339 C C . ILE A 1 167 ? 4.349 9.593 1.781 1.00 87.44 167 ILE A C 1
ATOM 1341 O O . ILE A 1 167 ? 3.804 9.611 2.883 1.00 87.44 167 ILE A O 1
ATOM 1345 N N . GLY A 1 168 ? 4.690 10.724 1.158 1.00 88.25 168 GLY A N 1
ATOM 1346 C CA . GLY A 1 168 ? 4.474 12.048 1.741 1.00 88.25 168 GLY A CA 1
ATOM 1347 C C . GLY A 1 168 ? 2.998 12.391 1.989 1.00 88.25 168 GLY A C 1
ATOM 1348 O O . GLY A 1 168 ? 2.682 13.102 2.946 1.00 88.25 168 GLY A O 1
ATOM 1349 N N . LYS A 1 169 ? 2.062 11.904 1.162 1.00 86.75 169 LYS A N 1
ATOM 1350 C CA . LYS A 1 169 ? 0.619 12.034 1.433 1.00 86.75 169 LYS A CA 1
ATOM 1351 C C . LYS A 1 169 ? 0.166 11.124 2.572 1.00 86.75 169 LYS A C 1
ATOM 1353 O O . LYS A 1 169 ? -0.558 11.596 3.444 1.00 86.75 169 LYS A O 1
ATOM 1358 N N . VAL A 1 170 ? 0.622 9.872 2.596 1.00 85.31 170 VAL A N 1
ATOM 1359 C CA . VAL A 1 170 ? 0.292 8.909 3.659 1.00 85.31 170 VAL A CA 1
ATOM 1360 C C . VAL A 1 170 ? 0.763 9.422 5.020 1.00 85.31 170 VAL A C 1
ATOM 1362 O O . VAL A 1 170 ? -0.024 9.463 5.959 1.00 85.31 170 VAL A O 1
ATOM 1365 N N . VAL A 1 171 ? 2.004 9.907 5.124 1.00 87.31 171 VAL A N 1
ATOM 1366 C CA . VAL A 1 171 ? 2.543 10.458 6.379 1.00 87.31 171 VAL A CA 1
ATOM 1367 C C . VAL A 1 171 ? 1.738 11.671 6.855 1.00 87.31 171 VAL A C 1
ATOM 1369 O O . VAL A 1 171 ? 1.422 11.769 8.039 1.00 87.31 171 VAL A O 1
ATOM 1372 N N . ARG A 1 172 ? 1.349 12.580 5.949 1.00 88.94 172 ARG A N 1
ATOM 1373 C CA . ARG A 1 172 ? 0.495 13.730 6.303 1.00 88.94 172 ARG A CA 1
ATOM 1374 C C . ARG A 1 172 ? -0.891 13.304 6.778 1.00 88.94 172 ARG A C 1
ATOM 1376 O O . ARG A 1 172 ? -1.397 13.880 7.736 1.00 88.94 172 ARG A O 1
ATOM 1383 N N . PHE A 1 173 ? -1.482 12.296 6.142 1.00 82.94 173 PHE A N 1
ATOM 1384 C CA . PHE A 1 173 ? -2.760 11.737 6.568 1.00 82.94 173 PHE A CA 1
ATOM 1385 C C . PHE A 1 173 ? -2.659 11.116 7.965 1.00 82.94 173 PHE A C 1
ATOM 1387 O O . PHE A 1 173 ? -3.448 11.462 8.838 1.00 82.94 173 PHE A O 1
ATOM 1394 N N . LEU A 1 174 ? -1.645 10.280 8.211 1.00 83.38 174 LEU A N 1
ATOM 1395 C CA . LEU A 1 174 ? -1.406 9.681 9.528 1.00 83.38 174 LEU A CA 1
ATOM 1396 C C . LEU A 1 174 ? -1.195 10.745 10.609 1.00 83.38 174 LEU A C 1
ATOM 1398 O O . LEU A 1 174 ? -1.760 10.629 11.693 1.00 83.38 174 LEU A O 1
ATOM 1402 N N . LYS A 1 175 ? -0.444 11.809 10.303 1.00 85.81 175 LYS A N 1
ATOM 1403 C CA . LYS A 1 175 ? -0.258 12.941 11.217 1.00 85.81 175 LYS A CA 1
ATOM 1404 C C . LYS A 1 175 ? -1.588 13.637 11.539 1.00 85.81 175 LYS A C 1
ATOM 1406 O O . LYS A 1 175 ? -1.880 13.854 12.708 1.00 85.81 175 LYS A O 1
ATOM 1411 N N . SER A 1 176 ? -2.411 13.915 10.526 1.00 87.31 176 SER A N 1
ATOM 1412 C CA . SER A 1 176 ? -3.733 14.537 10.703 1.00 87.31 176 SER A CA 1
ATOM 1413 C C . SER A 1 176 ? -4.687 13.667 11.529 1.00 87.31 176 SER A C 1
ATOM 1415 O O . SER A 1 176 ? -5.430 14.180 12.364 1.00 87.31 176 SER A O 1
ATOM 1417 N N . VAL A 1 177 ? -4.642 12.347 11.340 1.00 81.50 177 VAL A N 1
ATOM 1418 C CA . VAL A 1 177 ? -5.412 11.399 12.153 1.00 81.50 177 VAL A CA 1
ATOM 1419 C C . VAL A 1 177 ? -4.903 11.398 13.597 1.00 81.50 177 VAL A C 1
ATOM 1421 O O . VAL A 1 177 ? -5.703 11.540 14.515 1.00 81.50 177 VAL A O 1
ATOM 1424 N N . ALA A 1 178 ? -3.591 11.312 13.823 1.00 80.19 178 ALA A N 1
ATOM 1425 C CA . ALA A 1 178 ? -3.012 11.310 15.169 1.00 80.19 178 ALA A CA 1
ATOM 1426 C C . ALA A 1 178 ? -3.322 12.596 15.959 1.00 80.19 178 ALA A C 1
ATOM 1428 O O . ALA A 1 178 ? -3.634 12.525 17.149 1.00 80.19 178 ALA A O 1
ATOM 1429 N N . GLU A 1 179 ? -3.295 13.757 15.294 1.00 86.94 179 GLU A N 1
ATOM 1430 C CA . GLU A 1 179 ? -3.702 15.046 15.872 1.00 86.94 179 GLU A CA 1
ATOM 1431 C C . GLU A 1 179 ? -5.186 15.046 16.273 1.00 86.94 179 GLU A C 1
ATOM 1433 O O . GLU A 1 179 ? -5.532 15.515 17.355 1.00 86.94 179 GLU A O 1
ATOM 1438 N N . LYS A 1 180 ? -6.062 14.447 15.455 1.00 77.56 180 LYS A N 1
ATOM 1439 C CA . LYS A 1 180 ? -7.507 14.364 15.724 1.00 77.56 180 LYS A CA 1
ATOM 1440 C C . LYS A 1 180 ? -7.863 13.476 16.926 1.00 77.56 180 LYS A C 1
ATOM 1442 O O . LYS A 1 180 ? -8.892 13.706 17.553 1.00 77.56 180 LYS A O 1
ATOM 1447 N N . TYR A 1 181 ? -7.030 12.486 17.255 1.00 71.19 181 TYR A N 1
ATOM 1448 C CA . TYR A 1 181 ? -7.244 11.555 18.376 1.00 71.19 181 TYR A CA 1
ATOM 1449 C C . TYR A 1 181 ? -6.400 11.874 19.624 1.00 71.19 181 TYR A C 1
ATOM 1451 O O . TYR A 1 181 ? -6.326 11.053 20.535 1.00 71.19 181 TYR A O 1
ATOM 1459 N N . GLY A 1 182 ? -5.749 13.043 19.692 1.00 66.38 182 GLY A N 1
ATOM 1460 C CA . GLY A 1 182 ? -4.993 13.467 20.880 1.00 66.38 182 GLY A CA 1
ATOM 1461 C C . GLY A 1 182 ? -3.730 12.643 21.175 1.00 66.38 182 GLY A C 1
ATOM 1462 O O . GLY A 1 182 ? -3.101 12.840 22.209 1.00 66.38 182 GLY A O 1
ATOM 1463 N N . MET A 1 183 ? -3.315 11.756 20.263 1.00 59.44 183 MET A N 1
ATOM 1464 C CA . MET A 1 183 ? -2.065 10.982 20.365 1.00 59.44 183 MET A CA 1
ATOM 1465 C C . MET A 1 183 ? -0.836 11.775 19.882 1.00 59.44 183 MET A C 1
ATOM 1467 O O . MET A 1 183 ? 0.269 11.240 19.785 1.00 59.44 183 MET A O 1
ATOM 1471 N N . GLY A 1 184 ? -1.011 13.065 19.580 1.00 51.97 184 GLY A N 1
ATOM 1472 C CA . GLY A 1 184 ? 0.070 14.010 19.326 1.00 51.97 184 GLY A CA 1
ATOM 1473 C C . GLY A 1 184 ? 0.766 14.391 20.628 1.00 51.97 184 GLY A C 1
ATOM 1474 O O . GLY A 1 184 ? 0.461 15.425 21.215 1.00 51.97 184 GLY A O 1
ATOM 1475 N N . GLY A 1 185 ? 1.696 13.545 21.076 1.00 50.09 185 GLY A N 1
ATOM 1476 C CA . GLY A 1 185 ? 2.620 13.863 22.158 1.00 50.09 185 GLY A CA 1
ATOM 1477 C C . GLY A 1 185 ? 3.252 15.237 21.939 1.00 50.09 185 GLY A C 1
ATOM 1478 O O . GLY A 1 185 ? 3.865 15.503 20.904 1.00 50.09 185 GLY A O 1
ATOM 1479 N N . ASN A 1 186 ? 3.042 16.094 22.933 1.00 43.22 186 ASN A N 1
ATOM 1480 C CA . ASN A 1 186 ? 3.495 17.471 23.036 1.00 43.22 186 ASN A CA 1
ATOM 1481 C C . ASN A 1 186 ? 5.001 17.569 22.728 1.00 43.22 186 ASN A C 1
ATOM 1483 O O . ASN A 1 186 ? 5.833 17.225 23.568 1.00 43.22 186 ASN A O 1
ATOM 1487 N N . LYS A 1 187 ? 5.362 18.019 21.522 1.00 47.97 187 LYS A N 1
ATOM 1488 C CA . LYS A 1 187 ? 6.719 18.500 21.251 1.00 47.97 187 LYS A CA 1
ATOM 1489 C C . LYS A 1 187 ? 6.799 19.938 21.753 1.00 47.97 187 LYS A C 1
ATOM 1491 O O . LYS A 1 187 ? 6.401 20.857 21.041 1.00 47.97 187 LYS A O 1
ATOM 1496 N N . LYS A 1 188 ? 7.251 20.079 23.001 1.00 40.09 188 LYS A N 1
ATOM 1497 C CA . LYS A 1 188 ? 7.977 21.275 23.437 1.00 40.09 188 LYS A CA 1
ATOM 1498 C C . LYS A 1 188 ? 9.317 21.347 22.712 1.00 40.09 188 LYS A C 1
ATOM 1500 O O . LYS A 1 188 ? 9.869 20.263 22.415 1.00 40.09 188 LYS A O 1
#